Protein AF-A0A1G3L3V0-F1 (afdb_monomer)

Foldseek 3Di:
DDPPVVVVVVVVCVVCCPPAVCLALLNCLLVVQLVVQLVVQQVVVCVVVVHNDSVCSPPAEGAQGSLLLNLLLSLVLQQPDPVHHPPHVVNVVSVVVSCVSQCCLAVVVVVLVVVLVVVVVVCVVPVVCVVVDDRDPRRGYDPVNSVRSNVSNVVSSVVCCVPCVVVTD

Mean predicted aligned error: 6.86 Å

Radius of gyration: 21.36 Å; Cα contacts (8 Å, |Δi|>4): 175; chains: 1; bounding box: 63×32×61 Å

Structure (mmCIF, N/CA/C/O backbone):
data_AF-A0A1G3L3V0-F1
#
_entry.id   AF-A0A1G3L3V0-F1
#
loop_
_atom_site.group_PDB
_atom_site.id
_atom_site.type_symbol
_atom_site.label_atom_id
_atom_site.label_alt_id
_atom_site.label_comp_id
_atom_site.label_asym_id
_atom_site.label_entity_id
_atom_site.label_seq_id
_atom_site.pdbx_PDB_ins_code
_atom_site.Cartn_x
_atom_site.Cartn_y
_atom_site.Cartn_z
_atom_site.occupancy
_atom_site.B_iso_or_equiv
_atom_site.auth_seq_id
_atom_site.auth_comp_id
_atom_site.auth_asym_id
_atom_site.auth_atom_id
_atom_site.pdbx_PDB_model_num
ATOM 1 N N . MET A 1 1 ? 42.070 -6.943 -7.659 1.00 65.62 1 MET A N 1
ATOM 2 C CA . MET A 1 1 ? 40.822 -6.349 -7.139 1.00 65.62 1 MET A CA 1
ATOM 3 C C . MET A 1 1 ? 40.948 -4.847 -7.329 1.00 65.62 1 MET A C 1
ATOM 5 O O . MET A 1 1 ? 41.818 -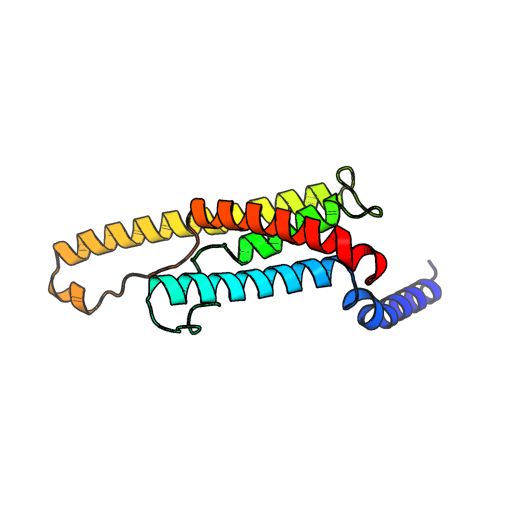4.258 -6.704 1.00 65.62 1 MET A O 1
ATOM 9 N N . ASP A 1 2 ? 40.214 -4.261 -8.275 1.00 87.31 2 ASP A N 1
ATOM 10 C CA . ASP A 1 2 ? 40.427 -2.867 -8.684 1.00 87.31 2 ASP A CA 1
ATOM 11 C C . ASP A 1 2 ? 39.585 -1.910 -7.825 1.00 87.31 2 ASP A C 1
ATOM 13 O O . ASP A 1 2 ? 38.417 -1.630 -8.100 1.00 87.31 2 ASP A O 1
ATOM 17 N N . ILE A 1 3 ? 40.187 -1.458 -6.723 1.00 93.62 3 ILE A N 1
ATOM 18 C CA . ILE A 1 3 ? 39.580 -0.536 -5.750 1.00 93.62 3 ILE A CA 1
ATOM 19 C C . ILE A 1 3 ? 39.142 0.765 -6.437 1.00 93.62 3 ILE A C 1
ATOM 21 O O . ILE A 1 3 ? 38.101 1.316 -6.082 1.00 93.62 3 ILE A O 1
ATOM 25 N N . SER A 1 4 ? 39.893 1.221 -7.443 1.00 92.56 4 SER A N 1
ATOM 26 C CA . SER A 1 4 ? 39.585 2.434 -8.202 1.00 92.56 4 SER A CA 1
ATOM 27 C C . SER A 1 4 ? 38.279 2.270 -8.983 1.00 92.56 4 SER A C 1
ATOM 29 O O . SER A 1 4 ? 37.351 3.064 -8.820 1.00 92.56 4 SER A O 1
ATOM 31 N N . SER A 1 5 ? 38.149 1.174 -9.738 1.00 91.25 5 SER A N 1
ATOM 32 C CA . SER A 1 5 ? 36.916 0.843 -10.466 1.00 91.25 5 SER A CA 1
ATOM 33 C C . SER A 1 5 ? 35.704 0.734 -9.532 1.00 91.25 5 SER A C 1
ATOM 35 O O . SER A 1 5 ? 34.639 1.283 -9.821 1.00 91.25 5 SER A O 1
ATOM 37 N N . ASN A 1 6 ? 35.860 0.072 -8.382 1.00 93.81 6 ASN A N 1
ATOM 38 C CA . ASN A 1 6 ? 34.780 -0.070 -7.401 1.00 93.81 6 ASN A CA 1
ATOM 39 C C . ASN A 1 6 ? 34.368 1.278 -6.785 1.00 93.81 6 ASN A C 1
ATOM 41 O O . ASN A 1 6 ? 33.180 1.517 -6.570 1.00 93.81 6 ASN A O 1
ATOM 45 N N . PHE A 1 7 ? 35.327 2.171 -6.519 1.00 95.06 7 PHE A N 1
ATOM 46 C CA . PHE A 1 7 ? 35.053 3.508 -5.995 1.00 95.06 7 PHE A CA 1
ATOM 47 C C . PHE A 1 7 ? 34.252 4.352 -6.993 1.00 95.06 7 PHE A C 1
ATOM 49 O O . PHE A 1 7 ? 33.234 4.935 -6.621 1.00 95.06 7 PHE A O 1
ATOM 56 N N . PHE A 1 8 ? 34.650 4.368 -8.269 1.00 94.06 8 PHE A N 1
ATOM 57 C CA . PHE A 1 8 ? 33.915 5.104 -9.300 1.00 94.06 8 PHE A CA 1
ATOM 58 C C . PHE A 1 8 ? 32.516 4.535 -9.545 1.00 94.06 8 PHE A C 1
ATOM 60 O O . PHE A 1 8 ? 31.569 5.311 -9.666 1.00 94.06 8 PHE A O 1
ATOM 67 N N . MET A 1 9 ? 32.362 3.207 -9.526 1.00 92.19 9 MET A N 1
ATOM 68 C CA . MET A 1 9 ? 31.051 2.555 -9.575 1.00 92.19 9 MET A CA 1
ATOM 69 C C . MET A 1 9 ? 30.144 3.027 -8.426 1.00 92.19 9 MET A C 1
ATOM 71 O O . MET A 1 9 ? 28.995 3.392 -8.663 1.00 92.19 9 MET A O 1
ATOM 75 N N . LEU A 1 10 ? 30.643 3.056 -7.184 1.00 91.88 10 LEU A N 1
ATOM 76 C CA . LEU A 1 10 ? 29.860 3.518 -6.032 1.00 91.88 10 LEU A CA 1
ATOM 77 C C . LEU A 1 10 ? 29.479 4.997 -6.153 1.00 91.88 10 LEU A C 1
ATOM 79 O O . LEU A 1 10 ? 28.327 5.355 -5.914 1.00 91.88 10 LEU A O 1
ATOM 83 N N . VAL A 1 11 ? 30.418 5.858 -6.555 1.00 91.56 11 VAL A N 1
ATOM 84 C CA . VAL A 1 11 ? 30.146 7.287 -6.777 1.00 91.56 11 VAL A CA 1
ATOM 85 C C . VAL A 1 11 ? 29.057 7.483 -7.838 1.00 91.56 11 VAL A C 1
ATOM 87 O O . VAL A 1 11 ? 28.192 8.341 -7.664 1.00 91.56 11 VAL A O 1
ATOM 90 N N . ASP A 1 12 ? 29.058 6.686 -8.907 1.00 86.94 12 ASP A N 1
ATOM 91 C CA . ASP A 1 12 ? 28.027 6.742 -9.948 1.00 86.94 12 ASP A CA 1
ATOM 92 C C . ASP A 1 12 ? 26.646 6.289 -9.437 1.00 86.94 12 ASP A C 1
ATOM 94 O O . ASP A 1 12 ? 25.638 6.963 -9.672 1.00 86.94 12 ASP A O 1
ATOM 98 N N . GLN A 1 13 ? 26.594 5.225 -8.627 1.00 85.81 13 GLN A N 1
ATOM 99 C CA . GLN A 1 13 ? 25.365 4.796 -7.944 1.00 85.81 13 GLN A CA 1
ATOM 100 C C . GLN A 1 13 ? 24.799 5.908 -7.045 1.00 85.81 13 GLN A C 1
ATOM 102 O O . GLN A 1 13 ? 23.609 6.208 -7.105 1.00 85.81 13 GLN A O 1
ATOM 107 N N . PHE A 1 14 ? 25.640 6.594 -6.262 1.00 86.25 14 PHE A N 1
ATOM 108 C CA . PHE A 1 14 ? 25.188 7.709 -5.420 1.00 86.25 14 PHE A CA 1
ATOM 109 C C . PHE A 1 14 ? 24.698 8.915 -6.230 1.00 86.25 14 PHE A C 1
ATOM 111 O O . PHE A 1 14 ? 23.700 9.537 -5.860 1.00 86.25 14 PHE A O 1
ATOM 118 N N . LYS A 1 15 ? 25.362 9.244 -7.345 1.00 81.69 15 LYS A N 1
ATOM 119 C CA . LYS A 1 15 ? 24.938 10.341 -8.232 1.00 81.69 15 LYS A CA 1
ATOM 120 C C . LYS A 1 15 ? 23.598 10.051 -8.899 1.00 81.69 15 LYS A C 1
ATOM 122 O O . LYS A 1 15 ? 22.764 10.947 -9.014 1.00 81.69 15 LYS A O 1
ATOM 127 N N . THR A 1 16 ? 23.378 8.810 -9.322 1.00 77.94 16 THR A N 1
ATOM 128 C CA . THR A 1 16 ? 22.135 8.389 -9.980 1.00 77.94 16 THR A CA 1
ATOM 129 C C . THR A 1 16 ? 20.998 8.096 -8.998 1.00 77.94 16 THR A C 1
ATOM 131 O O . THR A 1 16 ? 19.834 8.127 -9.401 1.00 77.94 16 THR A O 1
ATOM 134 N N . MET A 1 17 ? 21.304 7.910 -7.707 1.00 74.75 17 MET A N 1
ATOM 135 C CA . MET A 1 17 ? 20.331 7.624 -6.650 1.00 74.75 17 MET A CA 1
ATOM 136 C C . MET A 1 17 ? 19.184 8.642 -6.621 1.00 74.75 17 MET A C 1
ATOM 138 O O . MET A 1 17 ? 18.025 8.249 -6.688 1.00 74.75 17 MET A O 1
ATOM 142 N N . PHE A 1 18 ? 19.470 9.943 -6.564 1.00 69.50 18 PHE A N 1
ATOM 143 C CA . PHE A 1 18 ? 18.426 10.968 -6.451 1.00 69.50 18 PHE A CA 1
ATOM 144 C C . PHE A 1 18 ? 17.568 11.137 -7.723 1.00 69.50 18 PHE A C 1
ATOM 146 O O . PHE A 1 18 ? 16.346 11.019 -7.621 1.00 69.50 18 PHE A O 1
ATOM 153 N N . PRO A 1 19 ? 18.129 11.374 -8.923 1.00 67.69 19 PRO A N 1
ATOM 154 C CA . PRO A 1 19 ? 17.309 11.610 -10.112 1.00 67.69 19 PRO A CA 1
ATOM 155 C C . PRO A 1 19 ? 16.535 10.365 -10.571 1.00 67.69 19 PRO A C 1
ATOM 157 O O . PRO A 1 19 ? 15.401 10.500 -11.027 1.00 67.69 19 PRO A O 1
ATOM 160 N N . ASN A 1 20 ? 17.096 9.159 -10.420 1.00 70.56 20 ASN A N 1
ATOM 161 C CA . ASN A 1 20 ? 16.464 7.941 -10.939 1.00 70.56 20 ASN A CA 1
ATOM 162 C C . ASN A 1 20 ? 15.582 7.216 -9.910 1.00 70.56 20 ASN A C 1
ATOM 164 O O . ASN A 1 20 ? 14.620 6.562 -10.310 1.00 70.56 20 ASN A O 1
ATOM 168 N N . SER A 1 21 ? 15.853 7.330 -8.602 1.00 72.75 21 SER A N 1
ATOM 169 C CA . SER A 1 21 ? 15.064 6.591 -7.596 1.00 72.75 21 SER A CA 1
ATOM 170 C C . SER A 1 21 ? 13.755 7.289 -7.242 1.00 72.75 21 SER A C 1
ATOM 172 O O . S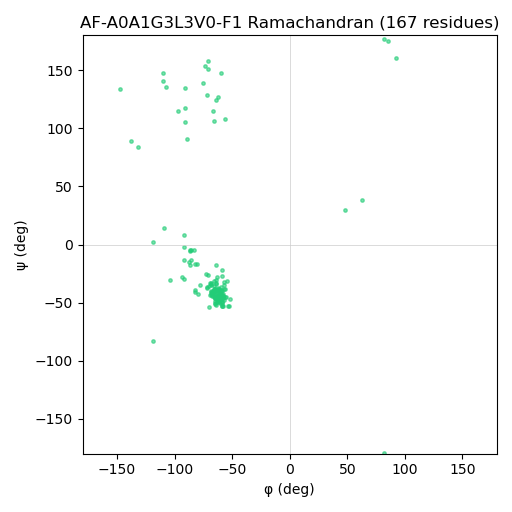ER A 1 21 ? 12.738 6.618 -7.104 1.00 72.75 21 SER A O 1
ATOM 174 N N . PHE A 1 22 ? 13.734 8.625 -7.134 1.00 74.56 22 PHE A N 1
ATOM 175 C CA . PHE A 1 22 ? 12.496 9.358 -6.819 1.00 74.56 22 PHE A CA 1
ATOM 176 C C . PHE A 1 22 ? 11.511 9.404 -7.993 1.00 74.56 22 PHE A C 1
ATOM 178 O O . PHE A 1 22 ? 10.305 9.498 -7.773 1.00 74.56 22 PHE A O 1
ATOM 185 N N . LEU A 1 23 ? 12.012 9.290 -9.228 1.00 80.06 23 LEU A N 1
ATOM 186 C CA . LEU A 1 23 ? 11.193 9.184 -10.439 1.00 80.06 23 LEU A CA 1
ATOM 187 C C . LEU A 1 23 ? 10.876 7.737 -10.842 1.00 80.06 23 LEU A C 1
ATOM 189 O O . LEU A 1 23 ? 10.307 7.510 -11.910 1.00 80.06 23 LEU A O 1
ATOM 193 N N . ASN A 1 24 ? 11.224 6.768 -9.993 1.00 88.75 24 ASN A N 1
ATOM 194 C CA . ASN A 1 24 ? 10.945 5.364 -10.243 1.00 88.75 24 ASN A CA 1
ATOM 195 C C . ASN A 1 24 ? 9.432 5.125 -10.324 1.00 88.75 24 ASN A C 1
ATOM 197 O O . ASN A 1 24 ? 8.688 5.454 -9.394 1.00 88.75 24 ASN A O 1
ATOM 201 N N . ARG A 1 25 ? 8.982 4.502 -11.419 1.00 92.88 25 ARG A N 1
ATOM 202 C CA . ARG A 1 25 ? 7.561 4.227 -11.677 1.00 92.88 25 ARG A CA 1
ATOM 203 C C . ARG A 1 25 ? 6.861 3.525 -10.515 1.00 92.88 25 ARG A C 1
ATOM 205 O O . ARG A 1 25 ? 5.765 3.930 -10.134 1.00 92.88 25 ARG A O 1
ATOM 212 N N . ILE A 1 26 ? 7.479 2.483 -9.957 1.00 94.38 26 ILE A N 1
ATOM 213 C CA . ILE A 1 26 ? 6.880 1.690 -8.878 1.00 94.38 26 ILE A CA 1
ATOM 214 C C . ILE A 1 26 ? 6.794 2.530 -7.602 1.00 94.38 26 ILE A C 1
ATOM 216 O O . ILE A 1 26 ? 5.766 2.505 -6.931 1.00 94.38 26 ILE A O 1
ATOM 220 N N . LEU A 1 27 ? 7.818 3.326 -7.287 1.00 93.31 27 LEU A N 1
ATOM 221 C CA . LEU A 1 27 ? 7.770 4.216 -6.126 1.00 93.31 27 LEU A CA 1
ATOM 222 C C . LEU A 1 27 ? 6.637 5.245 -6.255 1.00 93.31 27 LEU A C 1
ATOM 224 O O . LEU A 1 27 ? 5.862 5.433 -5.315 1.00 93.31 27 LEU A O 1
ATOM 228 N N . ILE A 1 28 ? 6.501 5.871 -7.427 1.00 94.69 28 ILE A N 1
ATOM 229 C CA . ILE A 1 28 ? 5.427 6.833 -7.705 1.00 94.69 28 ILE A CA 1
ATOM 230 C C . ILE A 1 28 ? 4.060 6.161 -7.599 1.00 94.69 28 ILE A C 1
ATOM 232 O O . ILE A 1 28 ? 3.171 6.704 -6.938 1.00 94.69 28 ILE A O 1
ATOM 236 N N . LEU A 1 29 ? 3.887 4.978 -8.194 1.00 96.50 29 LEU A N 1
ATOM 237 C CA . LEU A 1 29 ? 2.665 4.185 -8.074 1.00 96.50 29 LEU A CA 1
ATOM 238 C C . LEU A 1 29 ? 2.300 3.965 -6.603 1.00 96.50 29 LEU A C 1
ATOM 240 O O . LEU A 1 29 ? 1.180 4.252 -6.193 1.00 96.50 29 LEU A O 1
ATOM 244 N N . VAL A 1 30 ? 3.236 3.455 -5.807 1.00 96.62 30 VAL A N 1
ATOM 245 C CA . VAL A 1 30 ? 2.962 3.035 -4.430 1.00 96.62 30 VAL A CA 1
ATOM 246 C C . VAL A 1 30 ? 2.633 4.239 -3.545 1.00 96.62 30 VAL A C 1
ATOM 248 O O . VAL A 1 30 ? 1.651 4.218 -2.798 1.00 96.62 30 VAL A O 1
ATOM 251 N N . CYS A 1 31 ? 3.398 5.326 -3.664 1.00 95.62 31 CYS A N 1
ATOM 252 C CA . CYS A 1 31 ? 3.149 6.559 -2.920 1.00 95.62 31 CYS A CA 1
ATOM 253 C C . CYS A 1 31 ? 1.812 7.206 -3.317 1.00 95.62 31 CYS A C 1
ATOM 255 O O . CYS A 1 31 ? 1.028 7.590 -2.446 1.00 95.62 31 CYS A O 1
ATOM 257 N N . SER A 1 32 ? 1.519 7.293 -4.617 1.00 96.38 32 SER A N 1
ATOM 258 C CA . SER A 1 32 ? 0.265 7.872 -5.116 1.00 96.38 32 SER A CA 1
ATOM 259 C C . SER A 1 32 ? -0.958 7.019 -4.760 1.00 96.38 32 SER A C 1
ATOM 261 O O . SER A 1 32 ? -1.967 7.570 -4.308 1.00 96.38 32 SER A O 1
ATOM 263 N N . ALA A 1 33 ? -0.866 5.688 -4.846 1.00 97.25 33 ALA A N 1
ATOM 264 C CA . ALA A 1 33 ? -1.905 4.762 -4.396 1.00 97.25 33 ALA A CA 1
ATOM 265 C C . ALA A 1 33 ? -2.182 4.918 -2.896 1.00 97.25 33 ALA A C 1
ATOM 267 O O . ALA A 1 33 ? -3.337 4.976 -2.465 1.00 97.25 33 ALA A O 1
ATOM 268 N N . HIS A 1 34 ? -1.125 5.042 -2.090 1.00 95.44 34 HIS A N 1
ATOM 269 C CA . HIS A 1 34 ? -1.245 5.207 -0.649 1.00 95.44 34 HIS A CA 1
ATOM 270 C C . HIS A 1 34 ? -1.931 6.522 -0.276 1.00 95.44 34 HIS A C 1
ATOM 272 O O . HIS A 1 34 ? -2.923 6.499 0.457 1.00 95.44 34 HIS A O 1
ATOM 278 N N . ILE A 1 35 ? -1.497 7.645 -0.853 1.00 94.88 35 ILE A N 1
ATOM 279 C CA . ILE A 1 35 ? -2.141 8.951 -0.657 1.00 94.88 35 ILE A CA 1
ATOM 280 C C . ILE A 1 35 ? -3.609 8.899 -1.107 1.00 94.88 35 ILE A C 1
ATOM 282 O O . ILE A 1 35 ? -4.499 9.323 -0.367 1.00 94.88 35 ILE A O 1
ATOM 286 N N . SER A 1 36 ? -3.889 8.298 -2.267 1.00 95.00 36 SER A N 1
ATOM 287 C CA . SER A 1 36 ? -5.254 8.137 -2.787 1.00 95.00 36 SER A CA 1
ATOM 288 C C . SER A 1 36 ? -6.141 7.331 -1.834 1.00 95.00 36 SER A C 1
ATOM 290 O O . SER A 1 36 ? -7.296 7.690 -1.604 1.00 95.00 36 SER A O 1
ATOM 292 N N . SER A 1 37 ? -5.599 6.279 -1.212 1.00 94.62 37 SER A N 1
ATOM 293 C CA . SER A 1 37 ? -6.323 5.478 -0.219 1.00 94.62 37 SER A CA 1
ATOM 294 C C . SER A 1 37 ? -6.667 6.277 1.042 1.00 94.62 37 SER A C 1
ATOM 296 O O . SER A 1 37 ? -7.770 6.141 1.575 1.00 94.62 37 SER A O 1
ATOM 298 N N . MET A 1 38 ? -5.767 7.156 1.500 1.00 92.62 38 MET A N 1
ATOM 299 C CA . MET A 1 38 ? -6.008 8.030 2.652 1.00 92.62 38 MET A CA 1
ATOM 300 C C . MET A 1 38 ? -7.088 9.067 2.337 1.00 92.62 38 MET A C 1
ATOM 302 O O . MET A 1 38 ? -7.973 9.297 3.166 1.00 92.62 38 MET A O 1
ATOM 306 N N . ILE A 1 39 ? -7.058 9.643 1.128 1.00 91.69 39 ILE A N 1
ATOM 307 C CA . ILE A 1 39 ? -8.094 10.555 0.621 1.00 91.69 39 ILE A CA 1
ATOM 308 C C . ILE A 1 39 ? -9.450 9.855 0.604 1.00 91.69 39 ILE A C 1
ATOM 310 O O . ILE A 1 39 ? -10.399 10.339 1.225 1.00 91.69 39 ILE A O 1
ATOM 314 N N . LEU A 1 40 ? -9.527 8.675 -0.016 1.00 91.19 40 LEU A N 1
ATOM 315 C CA . LEU A 1 40 ? -10.761 7.901 -0.088 1.00 91.19 40 LEU A CA 1
ATOM 316 C C . LEU A 1 40 ? -11.286 7.531 1.306 1.00 91.19 40 LEU A C 1
ATOM 318 O O . LEU A 1 40 ? -12.478 7.682 1.575 1.00 91.19 40 LEU A O 1
ATOM 322 N N . LYS A 1 41 ? -10.407 7.120 2.228 1.00 90.06 41 LYS A N 1
ATOM 323 C CA . LYS A 1 41 ? -10.774 6.847 3.626 1.00 90.06 41 LYS A CA 1
ATOM 324 C C . LYS A 1 41 ? -11.374 8.086 4.302 1.00 90.06 41 LYS A C 1
ATOM 326 O O . LYS A 1 41 ? -12.386 7.978 4.997 1.00 90.06 41 LYS A O 1
ATOM 331 N N . GLY A 1 42 ? -10.786 9.265 4.088 1.00 88.31 42 GLY A N 1
ATOM 332 C CA . GLY A 1 42 ? -11.309 10.540 4.589 1.00 88.31 42 GLY A CA 1
ATOM 333 C C . GLY A 1 42 ? -12.701 10.868 4.053 1.00 88.31 42 GLY A C 1
ATOM 334 O O . GLY A 1 42 ? -13.577 11.265 4.824 1.00 88.31 42 GLY A O 1
ATOM 335 N N . ILE A 1 43 ? -12.928 10.632 2.758 1.00 89.25 43 ILE A N 1
ATOM 336 C CA . ILE A 1 43 ? -14.233 10.814 2.109 1.00 89.25 43 ILE A CA 1
ATOM 337 C C . ILE A 1 43 ? -15.264 9.848 2.706 1.00 89.25 43 ILE A C 1
ATOM 339 O O . ILE A 1 43 ? -16.310 10.285 3.185 1.00 89.25 43 ILE A O 1
ATOM 343 N N . ILE A 1 44 ? -14.949 8.549 2.763 1.00 88.50 44 ILE A N 1
ATOM 344 C CA . ILE A 1 44 ? -15.832 7.512 3.320 1.00 88.50 44 ILE A CA 1
ATOM 345 C C . ILE A 1 44 ? -16.215 7.842 4.768 1.00 88.50 44 ILE A C 1
ATOM 347 O O . ILE A 1 44 ? -17.386 7.749 5.142 1.00 88.50 44 ILE A O 1
ATOM 351 N N . ASN A 1 45 ? -15.246 8.247 5.590 1.00 86.62 45 ASN A N 1
ATOM 352 C CA . ASN A 1 45 ? -15.499 8.612 6.982 1.00 86.62 45 ASN A CA 1
ATOM 353 C C . ASN A 1 45 ? -16.352 9.876 7.103 1.00 86.62 45 ASN A C 1
ATOM 355 O O . ASN A 1 45 ? -17.252 9.909 7.940 1.00 86.62 45 ASN A O 1
ATOM 359 N N . SER A 1 46 ? -16.117 10.879 6.256 1.00 86.69 46 SER A N 1
ATOM 360 C CA . SER A 1 46 ? -16.891 12.121 6.273 1.00 86.69 46 SER A CA 1
ATOM 361 C C . SER A 1 46 ? -18.355 11.889 5.896 1.00 86.69 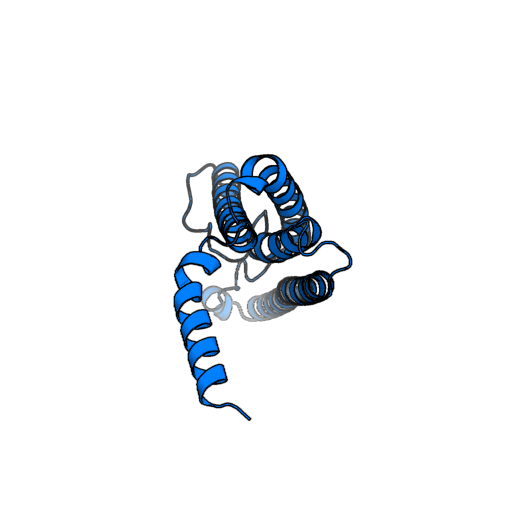46 SER A C 1
ATOM 363 O O . SER A 1 46 ? -19.252 12.422 6.550 1.00 86.69 46 SER A O 1
ATOM 365 N N . ILE A 1 47 ? -18.607 11.022 4.908 1.00 87.56 47 ILE A N 1
ATOM 366 C CA . ILE A 1 47 ? -19.961 10.602 4.521 1.00 87.56 47 ILE A CA 1
ATOM 367 C C . ILE A 1 47 ? -20.636 9.856 5.678 1.00 87.56 47 ILE A C 1
ATOM 369 O O . ILE A 1 47 ? -21.748 10.202 6.073 1.00 87.56 47 ILE A O 1
ATOM 373 N N . LYS A 1 48 ? -19.951 8.873 6.280 1.00 85.50 48 LYS A N 1
ATOM 374 C CA . LYS A 1 48 ? -20.493 8.088 7.404 1.00 85.50 48 LYS A CA 1
ATOM 375 C C . LYS A 1 48 ? -20.806 8.943 8.632 1.00 85.50 48 LYS A C 1
ATOM 377 O O . LYS A 1 48 ? -21.798 8.696 9.307 1.00 85.50 48 LYS A O 1
ATOM 382 N N . GLN A 1 49 ? -19.971 9.938 8.923 1.00 85.44 49 GLN A N 1
ATOM 383 C CA . GLN A 1 49 ? -20.139 10.831 10.074 1.00 85.44 49 GLN A CA 1
ATOM 384 C C . GLN A 1 49 ? -21.043 12.035 9.774 1.00 85.44 49 GLN A C 1
ATOM 386 O O . GLN A 1 49 ? -21.322 12.810 10.689 1.00 85.44 49 GLN A O 1
ATOM 391 N N . ARG A 1 50 ? -21.483 12.209 8.515 1.00 83.88 50 ARG A N 1
ATOM 392 C CA . ARG A 1 50 ? -22.204 13.396 8.011 1.00 83.88 50 ARG A CA 1
ATOM 393 C C . ARG A 1 50 ? -21.527 14.720 8.399 1.00 83.88 50 ARG A C 1
ATOM 395 O O . ARG A 1 50 ? -22.188 15.732 8.614 1.00 83.88 50 ARG A O 1
ATOM 402 N N . LYS A 1 51 ? -20.202 14.696 8.540 1.00 84.69 51 LYS A N 1
ATOM 403 C CA . LYS A 1 51 ? -19.360 15.819 8.960 1.00 84.69 51 LYS A CA 1
ATOM 404 C C . LYS A 1 51 ? -18.023 15.689 8.257 1.00 84.69 51 LYS A C 1
ATOM 406 O O . LYS A 1 51 ? -17.444 14.606 8.256 1.00 84.69 51 LYS A O 1
ATOM 411 N N . LEU A 1 52 ? -17.521 16.786 7.697 1.00 76.88 52 LEU A N 1
ATOM 412 C CA . LEU A 1 52 ? -16.173 16.819 7.135 1.00 76.88 52 LEU A CA 1
ATOM 413 C C . LEU A 1 52 ? -15.169 16.638 8.273 1.00 76.88 52 LEU A C 1
ATOM 415 O O . LEU A 1 52 ? -14.987 17.527 9.103 1.00 76.88 52 LEU A O 1
ATOM 419 N N . ASN A 1 53 ? -14.560 15.457 8.343 1.00 70.94 53 ASN A N 1
ATOM 420 C CA . ASN A 1 53 ? -13.605 15.126 9.387 1.00 70.94 53 ASN A CA 1
ATOM 421 C C . ASN A 1 53 ? -12.409 14.375 8.806 1.00 70.94 53 ASN A C 1
ATOM 423 O O . ASN A 1 53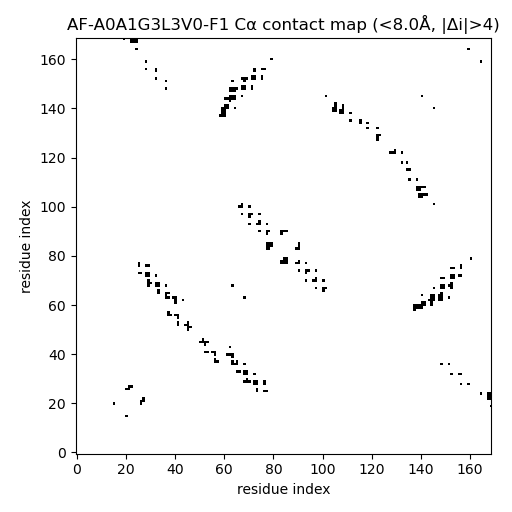 ? -12.354 13.144 8.772 1.00 70.94 53 ASN A O 1
ATOM 427 N N . PHE A 1 54 ? -11.419 15.154 8.384 1.00 72.62 54 PHE A N 1
ATOM 428 C CA . PHE A 1 54 ? -10.162 14.656 7.836 1.00 72.62 54 PHE A CA 1
ATOM 429 C C . PHE A 1 54 ? -9.108 14.338 8.910 1.00 72.62 54 PHE A C 1
ATOM 431 O O . PHE A 1 54 ? -8.071 13.761 8.591 1.00 72.62 54 PHE A O 1
ATOM 438 N N . LYS A 1 55 ? -9.371 14.623 10.198 1.00 70.19 55 LYS A N 1
ATOM 439 C CA . LYS A 1 55 ? -8.396 14.389 11.286 1.00 70.19 55 LYS A CA 1
ATOM 440 C C . LYS A 1 55 ? -7.955 12.928 11.416 1.00 70.19 55 LYS A C 1
ATOM 442 O O . LYS A 1 55 ? -6.890 12.668 11.957 1.00 70.19 55 LYS A O 1
ATOM 447 N N . ASN A 1 56 ? -8.749 11.984 10.908 1.00 65.94 56 ASN A N 1
ATOM 448 C CA . ASN A 1 56 ? -8.514 10.552 11.090 1.00 65.94 56 ASN A CA 1
ATOM 449 C C . ASN A 1 56 ? -8.055 9.824 9.813 1.00 65.94 56 ASN A C 1
ATOM 451 O O . ASN A 1 56 ? -8.095 8.597 9.775 1.00 65.94 56 ASN A O 1
ATOM 455 N N . MET A 1 57 ? -7.639 10.537 8.759 1.00 73.00 57 MET A N 1
ATOM 456 C CA . MET A 1 57 ? -7.202 9.905 7.498 1.00 73.00 57 MET A CA 1
ATOM 457 C C . MET A 1 57 ? -5.919 9.081 7.659 1.00 73.00 57 MET A C 1
ATOM 459 O O . MET A 1 57 ? -5.790 8.022 7.044 1.00 73.00 57 MET A O 1
ATOM 463 N N . ALA A 1 58 ? -5.005 9.556 8.512 1.00 70.81 58 ALA A N 1
ATOM 464 C CA . ALA A 1 58 ? -3.729 8.911 8.820 1.00 70.81 58 ALA A CA 1
ATOM 465 C C . ALA A 1 58 ? -3.783 7.965 10.029 1.00 70.81 58 ALA A C 1
ATOM 467 O O . ALA A 1 58 ? -2.787 7.321 10.346 1.00 70.81 58 ALA A O 1
ATOM 468 N N . ASN A 1 59 ? -4.934 7.855 10.695 1.00 72.25 59 ASN A N 1
AT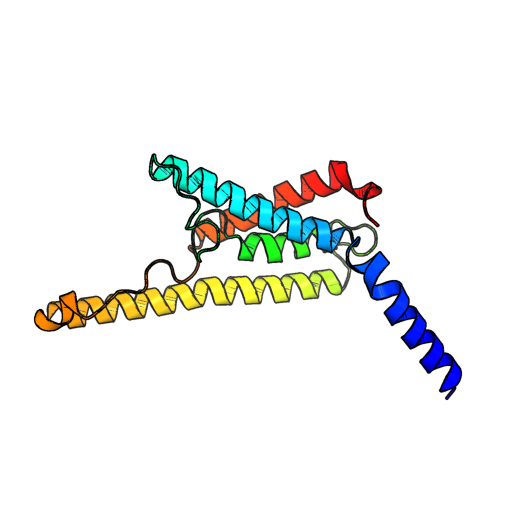OM 469 C CA . ASN A 1 59 ? -5.072 6.943 11.822 1.00 72.25 59 ASN A CA 1
ATOM 470 C C . ASN A 1 59 ? -5.143 5.486 11.345 1.00 72.25 59 ASN A C 1
ATOM 472 O O . ASN A 1 59 ? -5.604 5.182 10.236 1.00 72.25 59 ASN A O 1
ATOM 476 N N . TYR A 1 60 ? -4.720 4.585 12.231 1.00 67.00 60 TYR A N 1
ATOM 477 C CA . TYR A 1 60 ? -4.888 3.146 12.067 1.00 67.00 60 TYR A CA 1
ATOM 478 C C . TYR A 1 60 ? -6.379 2.771 11.951 1.00 67.00 60 TYR A C 1
ATOM 480 O O . TYR A 1 60 ? -7.255 3.425 12.524 1.00 67.00 60 TYR A O 1
ATOM 488 N N . GLY A 1 61 ? -6.672 1.721 11.175 1.00 70.62 61 GLY A N 1
ATOM 489 C CA . GLY A 1 61 ? -8.043 1.291 10.873 1.00 70.62 61 GLY A CA 1
ATOM 490 C C . GLY A 1 61 ? -8.727 2.076 9.740 1.00 70.62 61 GLY A C 1
ATOM 491 O O . GLY A 1 61 ? -8.171 3.018 9.164 1.00 70.62 61 GLY A O 1
ATOM 492 N N . GLY A 1 62 ? -9.949 1.667 9.392 1.00 79.50 62 GLY A N 1
ATOM 493 C CA . GLY A 1 62 ? -10.766 2.272 8.338 1.00 79.50 62 GLY A CA 1
ATOM 494 C C . GLY A 1 62 ? -10.593 1.621 6.962 1.00 79.50 62 GLY A C 1
ATOM 495 O O . GLY A 1 62 ? -9.607 0.938 6.692 1.00 79.50 62 GLY A O 1
ATOM 496 N N . MET A 1 63 ? -11.576 1.846 6.085 1.00 84.12 63 MET A N 1
ATOM 497 C CA . MET A 1 63 ? -11.635 1.273 4.737 1.00 84.12 63 MET A CA 1
ATOM 498 C C . MET A 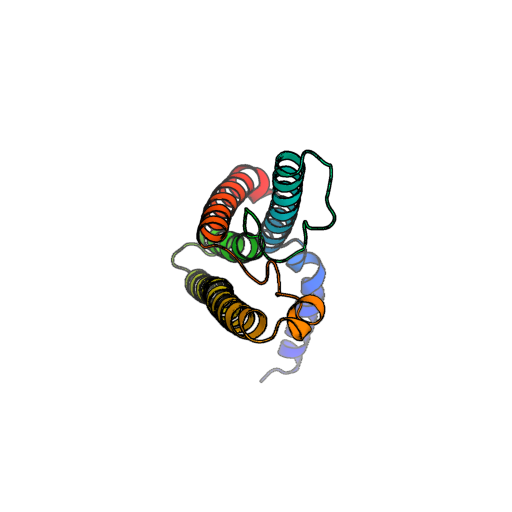1 63 ? -11.352 2.352 3.676 1.00 84.12 63 MET A C 1
ATOM 500 O O . MET A 1 63 ? -11.956 3.423 3.770 1.00 84.12 63 MET A O 1
ATOM 504 N N . PRO A 1 64 ? -10.517 2.075 2.656 1.00 88.38 64 PRO A N 1
ATOM 505 C CA . PRO A 1 64 ? -9.616 0.919 2.546 1.00 88.38 64 PRO A CA 1
ATOM 506 C C . PRO A 1 64 ? -8.427 1.007 3.526 1.00 88.38 64 PRO A C 1
ATOM 508 O O . PRO A 1 64 ? -8.051 2.094 3.976 1.00 88.38 64 PRO A O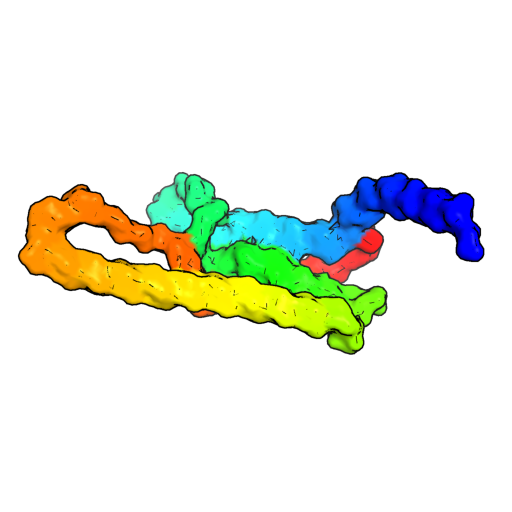 1
ATOM 511 N N . SER A 1 65 ? -7.818 -0.138 3.853 1.00 91.00 65 SER A N 1
ATOM 512 C CA . SER A 1 65 ? -6.577 -0.177 4.639 1.00 91.00 65 SER A CA 1
ATOM 513 C C . SER A 1 65 ? -5.417 0.426 3.840 1.00 91.00 65 SER A C 1
ATOM 515 O O . SER A 1 65 ? -5.005 -0.128 2.824 1.00 91.00 65 SER A O 1
ATOM 517 N N . SER A 1 66 ? -4.864 1.546 4.308 1.00 90.94 66 SER A N 1
ATOM 518 C CA . SER A 1 66 ? -3.801 2.280 3.609 1.00 90.94 66 SER A CA 1
ATOM 519 C C . SER A 1 66 ? -2.459 1.531 3.608 1.00 90.94 66 SER A C 1
ATOM 521 O O . SER A 1 66 ? -1.779 1.514 2.587 1.00 90.94 66 SER A O 1
ATOM 523 N N . HIS A 1 67 ? -2.128 0.813 4.690 1.00 89.81 67 HIS A N 1
ATOM 524 C CA . HIS A 1 67 ? -0.944 -0.060 4.756 1.00 89.81 67 HIS A CA 1
ATOM 525 C C . HIS A 1 67 ? -1.060 -1.240 3.789 1.00 89.81 67 HIS A C 1
ATOM 527 O O . HIS A 1 67 ? -0.103 -1.584 3.097 1.00 89.81 67 HIS A O 1
ATOM 533 N N . THR A 1 68 ? -2.256 -1.833 3.702 1.00 93.94 68 THR A N 1
ATOM 534 C CA . THR A 1 68 ? -2.527 -2.892 2.728 1.00 93.94 68 THR A CA 1
ATOM 535 C C . THR A 1 68 ? -2.410 -2.354 1.308 1.00 93.94 68 THR A C 1
ATOM 537 O O . THR A 1 68 ? -1.769 -2.995 0.483 1.00 93.94 68 THR A O 1
ATOM 540 N N . VAL A 1 69 ? -2.957 -1.166 1.022 1.00 96.44 69 VAL A N 1
ATOM 541 C CA . VAL A 1 69 ? -2.816 -0.542 -0.302 1.00 96.44 69 VAL A CA 1
ATOM 542 C C . VAL A 1 69 ? -1.349 -0.303 -0.648 1.00 96.44 69 VAL A C 1
ATOM 544 O O . VAL A 1 69 ? -0.936 -0.627 -1.757 1.00 96.44 69 VAL A O 1
ATOM 547 N N . PHE A 1 70 ? -0.549 0.198 0.292 1.00 95.69 70 PHE A N 1
ATOM 548 C CA . PHE A 1 70 ? 0.881 0.433 0.091 1.00 95.69 70 PHE A CA 1
ATOM 549 C C . PHE A 1 70 ? 1.629 -0.863 -0.275 1.00 95.69 70 PHE A C 1
ATOM 551 O O . PHE A 1 70 ? 2.259 -0.939 -1.325 1.00 95.69 70 PHE A O 1
ATOM 558 N N . ALA A 1 71 ? 1.489 -1.925 0.525 1.00 96.75 71 ALA A N 1
ATOM 559 C CA . ALA A 1 71 ? 2.191 -3.189 0.283 1.00 96.75 71 ALA A CA 1
ATOM 560 C C . ALA A 1 71 ? 1.701 -3.934 -0.977 1.00 96.75 71 ALA A C 1
ATOM 562 O O . ALA A 1 71 ? 2.492 -4.498 -1.738 1.00 96.75 71 ALA A O 1
ATOM 563 N N . ILE A 1 72 ? 0.389 -3.932 -1.226 1.00 98.00 72 ILE A N 1
ATOM 564 C CA . ILE A 1 72 ? -0.206 -4.666 -2.350 1.00 98.00 72 ILE A CA 1
ATOM 565 C C . ILE A 1 72 ? -0.010 -3.926 -3.675 1.00 98.00 72 ILE A C 1
ATOM 567 O O . ILE A 1 72 ? 0.239 -4.572 -4.690 1.00 98.00 72 ILE A O 1
ATOM 571 N N . SER A 1 73 ? -0.039 -2.588 -3.685 1.00 97.94 73 SER A N 1
ATOM 572 C CA . SER A 1 73 ? 0.301 -1.818 -4.893 1.00 97.94 73 SER A CA 1
ATOM 573 C C . SER A 1 73 ? 1.758 -2.024 -5.305 1.00 97.94 73 SER A C 1
ATOM 575 O O . SER A 1 73 ? 2.024 -2.109 -6.499 1.00 97.94 73 SER A O 1
ATOM 577 N N . PHE A 1 74 ? 2.679 -2.204 -4.349 1.00 98.00 74 PHE A N 1
ATOM 578 C CA . PHE A 1 74 ? 4.069 -2.573 -4.638 1.00 98.00 74 PHE A CA 1
ATOM 579 C C . PHE A 1 74 ? 4.160 -3.961 -5.275 1.00 98.00 74 PHE A C 1
ATOM 581 O O . PHE A 1 74 ? 4.803 -4.131 -6.309 1.00 98.00 74 PHE A O 1
ATOM 588 N N . THR A 1 75 ? 3.445 -4.931 -4.700 1.00 98.12 75 THR A N 1
ATOM 589 C CA . THR A 1 75 ? 3.385 -6.308 -5.211 1.00 98.12 75 THR A CA 1
ATOM 590 C C . THR A 1 75 ? 2.852 -6.349 -6.645 1.00 98.12 75 THR A C 1
ATOM 592 O O . THR A 1 75 ? 3.487 -6.927 -7.525 1.00 98.12 75 THR A O 1
ATOM 595 N N . PHE A 1 76 ? 1.722 -5.684 -6.918 1.00 98.19 76 PHE A N 1
ATOM 596 C CA . PHE A 1 76 ? 1.181 -5.590 -8.277 1.00 98.19 76 PHE A CA 1
ATOM 597 C C . PHE A 1 76 ? 2.053 -4.746 -9.207 1.00 98.19 76 PHE A C 1
ATOM 599 O O . PHE A 1 76 ? 2.151 -5.070 -10.384 1.00 98.19 76 PHE A O 1
ATOM 606 N N . GLY A 1 77 ? 2.713 -3.704 -8.697 1.00 97.31 77 GLY A N 1
ATOM 607 C CA . GLY A 1 77 ? 3.663 -2.902 -9.465 1.00 97.31 77 GLY A CA 1
ATOM 608 C C . GLY A 1 77 ? 4.807 -3.758 -10.002 1.00 97.31 77 GLY A C 1
ATOM 609 O O . GLY A 1 77 ? 5.082 -3.725 -11.193 1.00 97.31 77 GLY A O 1
ATOM 610 N N . ILE A 1 78 ? 5.408 -4.606 -9.162 1.00 97.31 78 ILE A N 1
ATOM 611 C CA . ILE A 1 78 ? 6.422 -5.568 -9.619 1.00 97.31 78 ILE A CA 1
ATOM 612 C C . ILE A 1 78 ? 5.812 -6.575 -10.603 1.00 97.31 78 ILE A C 1
ATOM 614 O O . ILE A 1 78 ? 6.402 -6.844 -11.647 1.00 97.31 78 ILE A O 1
ATOM 618 N N . ALA A 1 79 ? 4.632 -7.114 -10.293 1.00 97.31 79 ALA A N 1
ATOM 619 C CA . ALA A 1 79 ? 3.982 -8.138 -11.107 1.00 97.31 79 ALA A CA 1
ATOM 620 C C . ALA A 1 79 ? 3.630 -7.668 -12.528 1.00 97.31 79 ALA A C 1
ATOM 622 O O . ALA A 1 79 ? 3.734 -8.443 -13.475 1.00 97.31 79 ALA A O 1
ATOM 623 N N . PHE A 1 80 ? 3.188 -6.417 -12.677 1.00 96.19 80 PHE A N 1
ATOM 624 C CA . PHE A 1 80 ? 2.741 -5.858 -13.955 1.00 96.19 80 PHE A CA 1
ATOM 625 C C . PHE A 1 80 ? 3.865 -5.167 -14.732 1.00 96.19 80 PHE A C 1
ATOM 627 O O . PHE A 1 80 ? 3.696 -4.874 -15.916 1.00 96.19 80 PHE A O 1
ATOM 634 N N . ASP A 1 81 ? 5.010 -4.888 -14.105 1.00 94.44 81 ASP A N 1
ATOM 635 C CA . ASP A 1 81 ? 6.127 -4.271 -14.808 1.00 94.44 81 ASP A CA 1
ATOM 636 C C . ASP A 1 81 ? 6.804 -5.234 -15.780 1.00 94.44 81 ASP A C 1
ATOM 638 O O . ASP A 1 81 ? 7.248 -6.313 -15.392 1.00 94.44 81 ASP A O 1
ATOM 642 N N . LYS A 1 82 ? 6.967 -4.804 -17.036 1.00 91.31 82 LYS A N 1
ATOM 643 C CA . LYS A 1 82 ? 7.648 -5.591 -18.074 1.00 91.31 82 LYS A CA 1
ATOM 644 C C . LYS A 1 82 ? 9.092 -5.953 -17.711 1.00 91.31 82 LYS A C 1
ATOM 646 O O . LYS A 1 82 ? 9.605 -6.938 -18.225 1.00 91.31 82 LYS A O 1
ATOM 651 N N . ASN A 1 83 ? 9.754 -5.140 -16.882 1.00 91.44 83 ASN A N 1
ATOM 652 C CA . ASN A 1 83 ? 11.149 -5.357 -16.499 1.00 91.44 83 ASN A CA 1
ATOM 653 C C . ASN A 1 83 ? 11.289 -6.373 -15.354 1.00 91.44 83 ASN A C 1
ATOM 655 O O . ASN A 1 83 ? 12.386 -6.872 -15.121 1.00 91.44 83 ASN A O 1
ATOM 659 N N . TYR A 1 84 ? 10.197 -6.661 -14.639 1.00 93.25 84 TYR A N 1
ATOM 660 C CA . TYR A 1 84 ? 10.167 -7.619 -13.539 1.00 93.25 84 TYR A CA 1
ATOM 661 C C . TYR A 1 84 ? 9.195 -8.756 -13.875 1.00 93.25 84 TYR A C 1
ATOM 663 O O . TYR A 1 84 ? 9.615 -9.798 -14.378 1.00 93.25 84 TYR A O 1
ATOM 671 N N . GLY A 1 85 ? 7.898 -8.560 -13.640 1.00 94.50 85 GLY A N 1
ATOM 672 C CA . GLY A 1 85 ? 6.864 -9.545 -13.929 1.00 94.50 85 GLY A CA 1
ATOM 673 C C . GLY A 1 85 ? 6.660 -10.572 -12.812 1.00 94.50 85 GLY A C 1
ATOM 674 O O . GLY A 1 85 ? 7.389 -10.625 -11.820 1.00 94.50 85 GLY A O 1
ATOM 675 N N . PHE A 1 86 ? 5.660 -11.436 -12.995 1.00 95.75 86 PHE A N 1
ATOM 676 C CA . PHE A 1 86 ? 5.255 -12.459 -12.020 1.00 95.75 86 PHE A CA 1
ATOM 677 C C . PHE A 1 86 ? 6.322 -13.524 -11.726 1.00 95.75 86 PHE A C 1
ATOM 679 O O . PHE A 1 86 ? 6.344 -14.085 -10.637 1.00 95.75 86 PHE A O 1
ATOM 686 N N . SER A 1 87 ? 7.208 -13.821 -12.676 1.00 95.56 87 SER A N 1
ATOM 687 C CA . SER A 1 87 ? 8.250 -14.842 -12.489 1.00 95.56 87 SER A CA 1
ATOM 688 C C . SER A 1 87 ? 9.522 -14.288 -11.840 1.00 95.56 87 SER A C 1
ATOM 690 O O . SER A 1 87 ? 10.454 -15.045 -11.572 1.00 95.56 87 SER A O 1
ATOM 692 N N . HIS A 1 88 ? 9.598 -12.975 -11.602 1.00 96.88 88 HIS A N 1
ATOM 693 C CA . HIS A 1 88 ? 10.798 -12.347 -11.065 1.00 96.88 88 HIS A CA 1
ATOM 694 C C . HIS A 1 88 ? 10.949 -12.638 -9.563 1.00 96.88 88 HIS A C 1
ATOM 696 O O . HIS A 1 88 ? 9.974 -12.510 -8.820 1.00 96.88 88 HIS A O 1
ATOM 702 N N . PRO A 1 89 ? 12.160 -12.925 -9.049 1.00 96.31 89 PRO A N 1
ATOM 703 C CA . PRO A 1 89 ? 12.371 -13.159 -7.616 1.00 96.31 89 PRO A CA 1
ATOM 704 C C . PRO A 1 89 ? 11.873 -12.017 -6.714 1.00 96.31 89 PRO A C 1
ATOM 706 O O . PRO A 1 89 ? 11.395 -12.255 -5.606 1.00 96.31 89 PRO A O 1
ATOM 709 N N . LEU A 1 90 ? 11.920 -10.771 -7.204 1.00 96.12 90 LEU A N 1
ATOM 710 C CA . LEU A 1 90 ? 11.373 -9.612 -6.482 1.00 96.12 90 LEU A CA 1
ATOM 711 C C . LEU A 1 90 ? 9.856 -9.688 -6.279 1.00 96.12 90 LEU A C 1
ATOM 713 O O . LEU A 1 90 ? 9.371 -9.191 -5.267 1.00 96.12 90 LEU A O 1
ATOM 717 N N . PHE A 1 91 ? 9.109 -10.322 -7.186 1.00 96.81 91 PHE A N 1
ATOM 718 C CA . PHE A 1 91 ? 7.676 -10.531 -6.995 1.00 96.81 91 PHE A CA 1
ATOM 719 C C . PHE A 1 91 ? 7.428 -11.458 -5.802 1.00 96.81 91 PHE A C 1
ATOM 721 O O . PHE A 1 91 ? 6.650 -11.119 -4.910 1.00 96.81 91 PHE A O 1
ATOM 728 N N . VAL A 1 92 ? 8.167 -12.568 -5.719 1.00 96.56 92 VAL A N 1
ATOM 729 C CA . VAL A 1 92 ? 8.096 -13.508 -4.588 1.00 96.56 92 VAL A CA 1
ATOM 730 C C . VAL A 1 92 ? 8.452 -12.813 -3.274 1.00 96.56 92 VAL A C 1
ATOM 732 O O . VAL A 1 92 ? 7.708 -12.919 -2.298 1.00 96.56 92 VAL A O 1
ATOM 735 N N . LEU A 1 93 ? 9.543 -12.038 -3.259 1.00 97.81 93 LEU A N 1
ATOM 736 C CA . LEU A 1 93 ? 9.926 -11.234 -2.098 1.00 97.81 93 LEU A CA 1
ATOM 737 C C . LEU A 1 93 ? 8.810 -10.256 -1.700 1.00 97.81 93 LEU A C 1
ATOM 739 O O . LEU A 1 93 ? 8.468 -10.164 -0.523 1.00 97.81 93 LEU A O 1
ATOM 743 N N . SER A 1 94 ? 8.214 -9.557 -2.669 1.00 97.19 94 SER A N 1
ATOM 744 C CA . SER A 1 94 ? 7.148 -8.587 -2.405 1.00 97.19 94 SER A CA 1
ATOM 745 C C . SER A 1 94 ? 5.897 -9.229 -1.804 1.00 97.19 94 SER A C 1
ATOM 747 O O . SER A 1 94 ? 5.344 -8.675 -0.857 1.00 97.19 94 SER A O 1
ATOM 749 N N . ILE A 1 95 ? 5.512 -10.431 -2.258 1.00 96.88 95 ILE A N 1
ATOM 750 C CA . ILE A 1 95 ? 4.406 -11.197 -1.667 1.00 96.88 95 ILE A CA 1
ATOM 751 C C . ILE A 1 95 ? 4.715 -11.558 -0.219 1.00 96.88 95 ILE A C 1
ATOM 753 O O . ILE A 1 95 ? 3.860 -11.363 0.642 1.00 96.88 95 ILE A O 1
ATOM 757 N N . ILE A 1 96 ? 5.914 -12.077 0.064 1.00 97.62 96 ILE A N 1
ATOM 758 C CA . ILE A 1 96 ? 6.305 -12.462 1.428 1.00 97.62 96 ILE A CA 1
ATOM 759 C C . ILE A 1 96 ? 6.244 -11.243 2.352 1.00 97.62 96 ILE A C 1
ATOM 761 O O . ILE A 1 96 ? 5.639 -11.306 3.421 1.00 97.62 96 ILE A O 1
ATOM 765 N N . VAL A 1 97 ? 6.804 -10.112 1.918 1.00 96.81 97 VAL A N 1
ATOM 766 C CA . VAL A 1 97 ? 6.774 -8.862 2.688 1.00 96.81 97 VAL A CA 1
ATOM 767 C C . VAL A 1 97 ? 5.336 -8.372 2.889 1.00 96.81 97 VAL A C 1
ATOM 769 O O . VAL A 1 97 ? 4.957 -8.035 4.011 1.00 96.81 97 VAL A O 1
ATOM 772 N N . ALA A 1 98 ? 4.501 -8.380 1.847 1.00 96.00 98 ALA A N 1
ATOM 773 C CA . ALA A 1 98 ? 3.098 -7.987 1.955 1.00 96.00 98 ALA A CA 1
ATOM 774 C C . ALA A 1 98 ? 2.308 -8.910 2.897 1.00 96.00 98 ALA A C 1
ATOM 776 O O . ALA A 1 98 ? 1.494 -8.429 3.687 1.00 96.00 98 ALA A O 1
ATOM 777 N N . ALA A 1 99 ? 2.573 -10.218 2.857 1.00 94.81 99 ALA A N 1
ATOM 778 C CA . ALA A 1 99 ? 1.959 -11.197 3.741 1.00 94.81 99 ALA A CA 1
ATOM 779 C C . ALA A 1 99 ? 2.328 -10.937 5.205 1.00 94.81 99 ALA A C 1
ATOM 781 O O . ALA A 1 99 ? 1.428 -10.897 6.039 1.00 94.81 99 ALA A O 1
ATOM 782 N N . ILE A 1 100 ? 3.605 -10.678 5.513 1.00 94.88 100 ILE A N 1
ATOM 783 C CA . ILE A 1 100 ? 4.057 -10.328 6.870 1.00 94.88 100 ILE A CA 1
ATOM 784 C C . ILE A 1 100 ? 3.340 -9.064 7.362 1.00 94.88 100 ILE A C 1
ATOM 786 O O . ILE A 1 100 ? 2.726 -9.085 8.426 1.00 94.88 100 ILE A O 1
ATOM 790 N N . ILE A 1 101 ? 3.320 -7.997 6.553 1.00 91.00 101 ILE A N 1
ATOM 791 C CA . ILE A 1 101 ? 2.656 -6.729 6.905 1.00 91.00 101 ILE A CA 1
ATOM 792 C C . ILE A 1 101 ? 1.165 -6.944 7.200 1.00 91.00 101 ILE A C 1
ATOM 794 O O . ILE A 1 101 ? 0.634 -6.418 8.181 1.00 91.00 101 ILE A O 1
ATOM 798 N N . ILE A 1 102 ? 0.467 -7.714 6.359 1.00 90.38 102 ILE A N 1
ATOM 799 C CA . ILE A 1 102 ? -0.960 -7.999 6.547 1.00 90.38 102 ILE A CA 1
ATOM 800 C C . ILE A 1 102 ? -1.180 -8.888 7.775 1.00 90.38 102 ILE A C 1
ATOM 802 O O . ILE A 1 102 ? -2.095 -8.623 8.556 1.00 90.38 102 ILE A O 1
ATOM 806 N N . MET A 1 103 ? -0.355 -9.919 7.968 1.00 88.69 103 MET A N 1
ATOM 807 C CA . MET A 1 103 ? -0.441 -10.816 9.119 1.00 88.69 103 MET A CA 1
ATOM 808 C C . MET A 1 103 ? -0.256 -10.059 10.428 1.00 88.69 103 MET A C 1
ATOM 810 O O . MET A 1 103 ? -1.064 -10.241 11.337 1.00 88.69 103 MET A O 1
ATOM 814 N N . ASP A 1 104 ? 0.738 -9.181 10.514 1.00 87.12 104 ASP A N 1
ATOM 815 C CA . ASP A 1 104 ? 0.991 -8.386 11.713 1.00 87.12 104 ASP A CA 1
ATOM 816 C C . ASP A 1 104 ? -0.151 -7.401 11.975 1.00 87.12 104 ASP A C 1
ATOM 818 O O . ASP A 1 104 ? -0.633 -7.295 13.104 1.00 87.12 104 ASP A O 1
ATOM 822 N N . ALA A 1 105 ? -0.678 -6.759 10.927 1.00 83.56 105 ALA A N 1
ATOM 823 C CA . ALA A 1 105 ? -1.831 -5.872 11.051 1.00 83.56 105 ALA A CA 1
ATOM 824 C C . ALA A 1 105 ? -3.099 -6.605 11.532 1.00 83.56 105 ALA A C 1
ATOM 826 O O . ALA A 1 105 ? -3.879 -6.048 12.304 1.00 83.56 105 ALA A O 1
ATOM 827 N N . VAL A 1 106 ? -3.334 -7.846 11.102 1.00 83.94 106 VAL A N 1
ATOM 828 C CA . VAL A 1 106 ? -4.509 -8.625 11.528 1.00 83.94 106 VAL A CA 1
ATOM 829 C C . VAL A 1 106 ? -4.304 -9.232 12.919 1.00 83.94 106 VAL A C 1
ATOM 831 O O . VAL A 1 106 ? -5.210 -9.182 13.751 1.00 83.94 106 VAL A O 1
ATOM 834 N N . ARG A 1 107 ? -3.117 -9.775 13.213 1.00 84.75 107 ARG A N 1
ATOM 835 C CA . ARG A 1 107 ? -2.811 -10.406 14.507 1.00 84.75 107 ARG A CA 1
ATOM 836 C C . ARG A 1 107 ? -2.781 -9.395 15.643 1.00 84.75 107 ARG A C 1
ATOM 838 O O . ARG A 1 107 ? -3.385 -9.653 16.681 1.00 84.75 107 ARG A O 1
ATOM 845 N N . LEU A 1 108 ? -2.160 -8.230 15.435 1.00 84.38 108 LEU A N 1
ATOM 846 C CA . LEU A 1 108 ? -2.145 -7.157 16.431 1.00 84.38 108 LEU A CA 1
ATOM 847 C C . LEU A 1 108 ? -3.568 -6.737 16.811 1.00 84.38 108 LEU A C 1
ATOM 849 O O . LEU A 1 108 ? -3.846 -6.508 17.986 1.00 84.38 108 LEU A O 1
ATOM 853 N N . ARG A 1 109 ? -4.484 -6.704 15.834 1.00 82.88 109 ARG A N 1
ATOM 854 C CA . ARG A 1 109 ? -5.896 -6.424 16.095 1.00 82.88 109 ARG A CA 1
ATOM 855 C C . ARG A 1 109 ? -6.516 -7.455 17.033 1.00 82.88 109 ARG A C 1
ATOM 857 O O . ARG A 1 109 ? -7.125 -7.062 18.019 1.00 82.88 109 ARG A O 1
ATOM 864 N N . GLY A 1 110 ? -6.340 -8.744 16.740 1.00 81.31 110 GLY A N 1
ATOM 865 C CA . GLY A 1 110 ? -6.870 -9.823 17.577 1.00 81.31 110 GLY A CA 1
ATOM 866 C C . GLY A 1 110 ? -6.347 -9.750 19.013 1.00 81.31 110 GLY A C 1
ATOM 867 O O . GLY A 1 110 ? -7.121 -9.850 19.959 1.00 81.31 110 GLY A O 1
ATOM 868 N N . THR A 1 111 ? -5.052 -9.477 19.188 1.00 86.38 111 THR A N 1
ATOM 869 C CA . THR A 1 111 ? -4.452 -9.297 20.518 1.00 86.38 111 THR A CA 1
ATOM 870 C C . THR A 1 111 ? -5.060 -8.112 21.269 1.00 86.38 111 THR A C 1
ATOM 872 O O . THR A 1 111 ? -5.360 -8.222 22.455 1.00 86.38 111 THR A O 1
ATOM 875 N N . ILE A 1 112 ? -5.269 -6.980 20.596 1.00 86.12 112 ILE A N 1
ATOM 876 C CA . ILE A 1 112 ? -5.831 -5.779 21.227 1.00 86.12 112 ILE A CA 1
ATOM 877 C C . ILE A 1 112 ? -7.316 -5.949 21.542 1.00 86.12 112 ILE A C 1
ATOM 879 O O . ILE A 1 112 ? -7.763 -5.496 22.594 1.00 86.12 112 ILE A O 1
ATOM 883 N N . ASP A 1 113 ? -8.068 -6.623 20.675 1.00 84.06 113 ASP A N 1
ATOM 884 C CA . ASP A 1 113 ? -9.467 -6.964 20.930 1.00 84.06 113 ASP A CA 1
ATOM 885 C C . ASP A 1 113 ? -9.574 -7.882 22.168 1.00 84.06 113 ASP A C 1
ATOM 887 O O . ASP A 1 113 ? -10.348 -7.577 23.076 1.00 84.06 113 ASP A O 1
ATOM 891 N N . ASN A 1 114 ? -8.700 -8.889 22.303 1.00 86.38 114 ASN A N 1
ATOM 892 C CA . ASN A 1 114 ? -8.635 -9.741 23.500 1.00 86.38 114 ASN A CA 1
ATOM 893 C C . ASN A 1 114 ? -8.292 -8.953 24.777 1.00 86.38 114 ASN A C 1
ATOM 895 O O . ASN A 1 114 ? -8.937 -9.129 25.810 1.00 86.38 114 ASN A O 1
ATOM 899 N N . ILE A 1 115 ? -7.297 -8.057 24.722 1.00 87.56 115 ILE A N 1
ATOM 900 C CA . ILE A 1 115 ? -6.948 -7.186 25.859 1.00 87.56 115 ILE A CA 1
ATOM 901 C C . ILE A 1 115 ? -8.143 -6.301 26.237 1.00 87.56 115 ILE A C 1
ATOM 903 O O . ILE A 1 115 ? -8.447 -6.140 27.418 1.00 87.56 115 ILE A O 1
ATOM 907 N N . ASN A 1 116 ? -8.839 -5.740 25.245 1.00 86.62 116 ASN A N 1
ATOM 908 C CA . ASN A 1 116 ? -10.025 -4.921 25.470 1.00 86.62 116 ASN A CA 1
ATOM 909 C C . ASN A 1 116 ? -11.144 -5.708 26.158 1.00 86.62 116 ASN A C 1
ATOM 911 O O . ASN A 1 116 ? -11.821 -5.146 27.017 1.00 86.62 116 ASN A O 1
ATOM 915 N N . ASP A 1 117 ? -11.347 -6.974 25.805 1.00 87.38 117 ASP A N 1
ATOM 916 C CA . ASP A 1 117 ? -12.369 -7.813 26.429 1.00 87.38 117 ASP A CA 1
ATOM 917 C C . ASP A 1 117 ? -12.023 -8.146 27.886 1.00 87.38 117 ASP A C 1
ATOM 919 O O . ASP A 1 117 ? -12.859 -7.933 28.765 1.00 87.38 117 ASP A O 1
ATOM 923 N N . ILE A 1 118 ? -10.765 -8.491 28.180 1.00 88.38 118 ILE A N 1
ATOM 924 C CA . ILE A 1 118 ? -10.287 -8.676 29.563 1.00 88.38 118 ILE A CA 1
ATOM 925 C C . ILE A 1 118 ? -10.468 -7.387 30.384 1.00 88.38 118 ILE A C 1
ATOM 927 O O . ILE A 1 118 ? -10.969 -7.411 31.508 1.00 88.38 118 ILE A O 1
ATOM 931 N N . LEU A 1 119 ? -10.115 -6.224 29.825 1.00 87.00 119 LEU A N 1
ATOM 932 C CA . LEU A 1 119 ? -10.289 -4.936 30.507 1.00 87.00 119 LEU A CA 1
ATOM 933 C C . LEU A 1 119 ? -11.768 -4.604 30.770 1.00 87.00 119 LEU A C 1
ATOM 935 O O . LEU A 1 119 ? -12.088 -3.990 31.793 1.00 87.00 119 LEU A O 1
ATOM 939 N N . LYS A 1 120 ? -12.691 -5.008 29.885 1.00 85.94 120 LYS A N 1
ATOM 940 C CA . LYS A 1 120 ? -14.138 -4.849 30.119 1.00 85.94 120 LYS A CA 1
ATOM 941 C C . LYS A 1 120 ? -14.604 -5.707 31.290 1.00 85.94 120 LYS A C 1
ATOM 943 O O . LYS A 1 120 ? -15.421 -5.248 32.084 1.00 85.94 120 LYS A O 1
ATOM 948 N N . GLU A 1 121 ? -14.085 -6.923 31.426 1.00 87.75 121 GLU A N 1
ATOM 949 C CA . GLU A 1 121 ? -14.413 -7.795 32.556 1.00 87.75 121 GLU A CA 1
ATOM 950 C C . GLU A 1 121 ? -13.894 -7.225 33.881 1.00 87.75 121 GLU A C 1
ATOM 952 O O . GLU A 1 121 ? -14.652 -7.124 34.846 1.00 87.75 121 GLU A O 1
ATOM 957 N N . VAL A 1 122 ? -12.646 -6.748 33.909 1.00 87.56 122 VAL A N 1
ATOM 958 C CA . VAL A 1 122 ? -12.043 -6.122 35.101 1.00 87.56 122 VAL A CA 1
ATOM 959 C C . VAL A 1 122 ? -12.785 -4.847 35.516 1.00 87.56 122 VAL A C 1
ATOM 961 O O . VAL A 1 122 ? -13.030 -4.622 36.700 1.00 87.56 122 VAL A O 1
ATOM 964 N N . THR A 1 123 ? -13.184 -4.008 34.556 1.00 88.00 123 THR A N 1
ATOM 965 C CA . THR A 1 123 ? -13.955 -2.781 34.849 1.00 88.00 123 THR A CA 1
ATOM 966 C C . THR A 1 123 ? -15.391 -3.065 35.280 1.00 88.00 123 THR A C 1
ATOM 968 O O . THR A 1 123 ? -15.972 -2.272 36.018 1.00 88.00 123 THR A O 1
ATOM 971 N N . LYS A 1 124 ? -15.972 -4.198 34.865 1.00 86.56 124 LYS A N 1
ATOM 972 C CA . LYS A 1 124 ? -17.292 -4.642 35.331 1.00 86.56 124 LYS A CA 1
ATOM 973 C C . LYS A 1 124 ? -17.266 -5.055 36.805 1.00 86.56 124 LYS A C 1
ATOM 975 O O . LYS A 1 124 ? -18.247 -4.818 37.503 1.00 86.56 124 LYS A O 1
ATOM 980 N N . THR A 1 125 ? -16.167 -5.648 37.274 1.00 88.38 125 THR A N 1
ATOM 981 C CA . THR A 1 125 ? -15.987 -6.049 38.681 1.00 88.38 125 THR A CA 1
ATOM 982 C C . THR A 1 125 ? -15.434 -4.932 39.567 1.00 88.38 125 THR A C 1
ATOM 984 O O . THR A 1 125 ? -15.594 -5.000 40.780 1.00 88.38 125 THR A O 1
ATOM 987 N N . ASN A 1 126 ? -14.840 -3.885 38.983 1.00 86.69 126 ASN A N 1
ATOM 988 C CA . ASN A 1 126 ? -14.260 -2.745 39.701 1.00 86.69 126 ASN A CA 1
ATOM 989 C C . ASN A 1 126 ? -14.732 -1.412 39.083 1.00 86.69 126 ASN A C 1
ATOM 991 O O . ASN A 1 126 ? -14.019 -0.829 38.256 1.00 86.69 126 ASN A O 1
ATOM 995 N N . PRO A 1 127 ? -15.921 -0.906 39.470 1.00 81.50 127 PRO A N 1
ATOM 996 C CA . PRO A 1 127 ? -16.528 0.286 38.870 1.00 81.50 127 PRO A CA 1
ATOM 997 C C . PRO A 1 127 ? -15.642 1.536 38.944 1.00 81.50 127 PRO A C 1
ATOM 999 O O . PRO A 1 127 ? -15.626 2.326 38.001 1.00 81.50 127 PRO A O 1
ATOM 1002 N N . ASP A 1 128 ? -14.834 1.668 39.999 1.00 86.62 128 ASP A N 1
ATOM 1003 C CA . ASP A 1 128 ? -13.908 2.792 40.210 1.00 86.62 128 ASP A CA 1
ATOM 1004 C C . ASP A 1 128 ? -12.800 2.888 39.144 1.00 86.62 128 ASP A C 1
ATOM 1006 O O . ASP A 1 128 ? -12.148 3.925 38.987 1.00 86.62 128 ASP A O 1
ATOM 1010 N N . LEU A 1 129 ? -12.558 1.802 38.398 1.00 84.00 129 LEU A N 1
ATOM 1011 C CA . LEU A 1 129 ? -11.590 1.764 37.301 1.00 84.00 129 LEU A CA 1
ATOM 1012 C C . LEU A 1 129 ? -12.191 2.194 35.960 1.00 84.00 129 LEU A C 1
ATOM 1014 O O . LEU A 1 129 ? -11.441 2.488 35.026 1.00 84.00 129 LEU A O 1
ATOM 1018 N N . LYS A 1 130 ? -13.523 2.255 35.847 1.00 78.19 130 LYS A N 1
ATOM 1019 C CA . LYS A 1 130 ? -14.229 2.496 34.582 1.00 78.19 130 LYS A CA 1
ATOM 1020 C C . LYS A 1 130 ? -13.856 3.835 33.943 1.00 78.19 130 LYS A C 1
ATOM 1022 O O . LYS A 1 130 ? -13.663 3.892 32.733 1.00 78.19 130 LYS A O 1
ATOM 1027 N N . ASP A 1 131 ? -13.687 4.874 34.757 1.00 78.88 131 ASP A N 1
ATOM 1028 C CA . ASP A 1 131 ? -13.326 6.217 34.283 1.00 78.88 131 ASP A CA 1
ATOM 1029 C C . ASP A 1 131 ? -11.807 6.411 34.122 1.00 78.88 131 ASP A C 1
ATOM 1031 O O . ASP A 1 131 ? -11.358 7.361 33.477 1.00 78.88 131 ASP A O 1
ATOM 1035 N N . LYS A 1 132 ? -10.998 5.491 34.668 1.00 81.06 132 LYS A N 1
ATOM 1036 C CA . LYS A 1 132 ? -9.528 5.521 34.590 1.00 81.06 132 LYS A CA 1
ATOM 1037 C C . LYS A 1 132 ? -8.984 4.746 33.387 1.00 81.06 132 LYS A C 1
ATOM 1039 O O . LYS A 1 132 ? -7.929 5.099 32.862 1.00 81.06 132 LYS A O 1
ATOM 1044 N N . ILE A 1 133 ? -9.689 3.707 32.932 1.00 79.69 133 ILE A N 1
ATOM 1045 C CA . ILE A 1 133 ? -9.255 2.849 31.823 1.00 79.69 133 ILE A CA 1
ATOM 1046 C C . ILE A 1 133 ? -9.796 3.382 30.493 1.00 79.69 133 ILE A C 1
ATOM 1048 O O . ILE A 1 133 ? -10.999 3.409 30.239 1.00 79.69 133 ILE A O 1
ATOM 1052 N N . LYS A 1 134 ? -8.886 3.764 29.591 1.00 75.25 134 LYS A N 1
ATOM 1053 C CA . LYS A 1 134 ? -9.218 4.085 28.198 1.00 75.25 134 LYS A CA 1
ATOM 1054 C C . LYS A 1 134 ? -8.956 2.872 27.319 1.00 75.25 134 LYS A C 1
ATOM 1056 O O . LYS A 1 134 ? -7.808 2.489 27.124 1.00 75.25 134 LYS A O 1
ATOM 1061 N N . PHE A 1 135 ? -10.014 2.316 26.737 1.00 73.69 135 PHE A N 1
ATOM 1062 C CA . PHE A 1 135 ? -9.880 1.252 25.746 1.00 73.69 135 PHE A CA 1
ATOM 1063 C C . PHE A 1 135 ? -9.154 1.781 24.501 1.00 73.69 135 PHE A C 1
ATOM 1065 O O . PHE A 1 135 ? -9.631 2.763 23.912 1.00 73.69 135 PHE A O 1
ATOM 1072 N N . PRO A 1 136 ? -8.039 1.168 24.068 1.00 66.00 136 PRO A N 1
ATOM 1073 C CA . PRO A 1 136 ? -7.444 1.465 22.773 1.00 66.00 136 PRO A CA 1
ATOM 1074 C C . PRO A 1 136 ? -8.483 1.251 21.662 1.00 66.00 136 PRO A C 1
ATOM 1076 O O . PRO A 1 136 ? -8.877 0.129 21.346 1.00 66.00 136 PRO A O 1
ATOM 1079 N N . LYS A 1 137 ? -8.961 2.354 21.075 1.00 61.59 137 LYS A N 1
ATOM 1080 C CA . LYS A 1 137 ? -9.877 2.345 19.928 1.00 61.59 137 LYS A CA 1
ATOM 1081 C C . LYS A 1 137 ? -9.062 2.383 18.639 1.00 61.59 137 LYS A C 1
ATOM 1083 O O . LYS A 1 137 ? -8.180 3.223 18.502 1.00 61.59 137 LYS A O 1
ATOM 1088 N N . ASN A 1 138 ? -9.431 1.543 17.672 1.00 60.44 138 ASN A N 1
ATOM 1089 C CA . ASN A 1 138 ? -8.884 1.544 16.306 1.00 60.44 138 ASN A CA 1
ATOM 1090 C C . ASN A 1 138 ? -7.382 1.249 16.206 1.00 60.44 138 ASN A C 1
ATOM 1092 O O . ASN A 1 138 ? -6.688 1.831 15.376 1.00 60.44 138 ASN A O 1
ATOM 1096 N N . VAL A 1 139 ? -6.871 0.336 17.024 1.00 62.16 139 VAL A N 1
ATOM 1097 C CA . VAL A 1 139 ? -5.500 -0.134 16.854 1.00 62.16 139 VAL A CA 1
ATOM 1098 C C . VAL A 1 139 ? -5.562 -1.357 15.936 1.00 62.16 139 VAL A C 1
ATOM 1100 O O . VAL A 1 139 ? -6.045 -2.413 16.330 1.00 62.16 139 VAL A O 1
ATOM 1103 N N . ALA A 1 140 ? -5.150 -1.155 14.681 1.00 68.06 140 ALA A N 1
ATOM 1104 C CA . ALA A 1 140 ? -5.105 -2.130 13.581 1.00 68.06 140 ALA A CA 1
ATOM 1105 C C . ALA A 1 140 ? -6.418 -2.405 12.786 1.00 68.06 140 ALA A C 1
ATOM 1107 O O . ALA A 1 140 ? -7.445 -1.747 12.975 1.00 68.06 140 ALA A O 1
ATOM 1108 N N . HIS A 1 141 ? -6.371 -3.308 11.790 1.00 76.25 141 HIS A N 1
ATOM 1109 C CA . HIS A 1 141 ? -7.304 -3.348 10.639 1.00 76.25 141 HIS A CA 1
ATOM 1110 C C . HIS A 1 141 ? -8.276 -4.537 10.633 1.00 76.25 141 HIS A C 1
ATOM 1112 O O . HIS A 1 141 ? -7.901 -5.657 10.966 1.00 76.25 141 HIS A O 1
ATOM 1118 N N . LYS A 1 142 ? -9.538 -4.313 10.234 1.00 82.69 142 LYS A N 1
ATOM 1119 C CA . LYS A 1 142 ? -10.507 -5.412 10.034 1.00 82.69 142 LYS A CA 1
ATOM 1120 C C . LYS A 1 142 ? -10.119 -6.206 8.792 1.00 82.69 142 LYS A C 1
ATOM 1122 O O . LYS A 1 142 ? -9.655 -5.621 7.817 1.00 82.69 142 LYS A O 1
ATOM 1127 N N . LEU A 1 143 ? -10.440 -7.499 8.757 1.00 84.94 143 LEU A N 1
ATOM 1128 C CA . LEU A 1 143 ? -10.226 -8.312 7.556 1.00 84.94 143 LEU A CA 1
ATOM 1129 C C . LEU A 1 143 ? -10.931 -7.720 6.320 1.00 84.94 143 LEU A C 1
ATOM 1131 O O . LEU A 1 143 ? -10.355 -7.679 5.239 1.00 84.94 143 LEU A O 1
ATOM 1135 N N . SER A 1 144 ? -12.133 -7.161 6.484 1.00 86.69 144 SER A N 1
ATOM 1136 C CA . SER A 1 144 ? -12.842 -6.464 5.401 1.00 86.69 144 SER A CA 1
ATOM 1137 C C . SER A 1 144 ? -12.146 -5.180 4.929 1.00 86.69 144 SER A C 1
ATOM 1139 O O . SER A 1 144 ? -12.218 -4.843 3.750 1.00 86.69 144 SER A O 1
ATOM 1141 N N . GLU A 1 145 ? -11.436 -4.472 5.813 1.00 89.69 145 GLU A N 1
ATOM 1142 C CA . GLU A 1 145 ? -10.637 -3.293 5.450 1.00 89.69 145 GLU A CA 1
ATOM 1143 C C . GLU A 1 145 ? -9.387 -3.691 4.659 1.00 89.69 145 GLU A C 1
ATOM 1145 O O . GLU A 1 145 ? -9.010 -2.983 3.723 1.00 89.69 145 GLU A O 1
ATOM 1150 N N . VAL A 1 146 ? -8.777 -4.831 5.010 1.00 90.88 146 VAL A N 1
ATOM 1151 C CA . VAL A 1 146 ? -7.661 -5.440 4.271 1.00 90.88 146 VAL A CA 1
ATOM 1152 C C . VAL A 1 146 ? -8.127 -5.868 2.880 1.00 90.88 146 VAL A C 1
ATOM 1154 O O . VAL A 1 146 ? -7.534 -5.445 1.893 1.00 90.88 146 VAL A O 1
ATOM 1157 N N . LEU A 1 147 ? -9.226 -6.621 2.774 1.00 93.56 147 LEU A N 1
ATOM 1158 C CA . LEU A 1 147 ? -9.791 -7.031 1.482 1.00 93.56 147 LEU A CA 1
ATOM 1159 C C . LEU A 1 147 ? -10.143 -5.820 0.607 1.00 93.56 147 LEU A C 1
ATOM 1161 O O . LEU A 1 147 ? -9.776 -5.779 -0.565 1.00 93.56 147 LEU A O 1
ATOM 1165 N N . GLY A 1 148 ? -10.773 -4.794 1.187 1.00 94.06 148 GLY A N 1
ATOM 1166 C CA . GLY A 1 148 ? -11.036 -3.535 0.489 1.00 94.06 148 GLY A CA 1
ATOM 1167 C C . GLY A 1 148 ? -9.759 -2.834 0.014 1.00 94.06 148 GLY A C 1
ATOM 1168 O O . GLY A 1 148 ? -9.743 -2.262 -1.072 1.00 94.06 148 GLY A O 1
ATOM 1169 N N . GLY A 1 149 ? -8.680 -2.908 0.797 1.00 95.06 149 GLY A N 1
ATOM 1170 C CA . GLY A 1 149 ? -7.362 -2.403 0.413 1.00 95.06 149 GLY A CA 1
ATOM 1171 C C . GLY A 1 149 ? -6.731 -3.176 -0.744 1.00 95.06 149 GLY A C 1
ATOM 1172 O O . GLY A 1 149 ? -6.204 -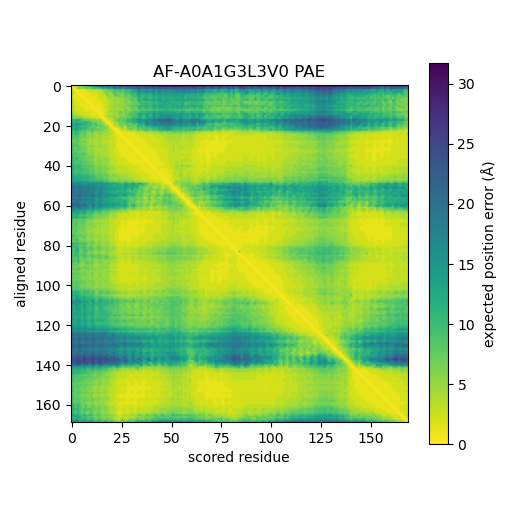2.551 -1.657 1.00 95.06 149 GLY A O 1
ATOM 1173 N N . ILE A 1 150 ? -6.830 -4.509 -0.752 1.00 96.75 150 ILE A N 1
ATOM 1174 C CA . ILE A 1 150 ? -6.327 -5.355 -1.848 1.00 96.75 150 ILE A CA 1
ATOM 1175 C C . ILE A 1 150 ? -7.039 -5.009 -3.158 1.00 96.75 150 ILE A C 1
ATOM 1177 O O . ILE A 1 150 ? -6.384 -4.760 -4.168 1.00 96.75 150 ILE A O 1
ATOM 1181 N N . VAL A 1 151 ? -8.375 -4.943 -3.132 1.00 97.19 151 VAL A N 1
ATOM 1182 C CA . VAL A 1 151 ? -9.184 -4.606 -4.314 1.00 97.19 151 VAL A CA 1
ATOM 1183 C C . VAL A 1 151 ? -8.863 -3.196 -4.807 1.00 97.19 151 VAL A C 1
ATOM 1185 O O . VAL A 1 151 ? -8.650 -2.998 -6.002 1.00 97.19 151 VAL A O 1
ATOM 1188 N N . PHE A 1 152 ? -8.775 -2.220 -3.897 1.00 97.31 152 PHE A N 1
ATOM 1189 C CA . PHE A 1 152 ? -8.411 -0.851 -4.259 1.00 97.31 152 PHE A CA 1
ATOM 1190 C C . PHE A 1 152 ? -7.020 -0.787 -4.898 1.00 97.31 152 PHE A C 1
ATOM 1192 O O . PHE A 1 152 ? -6.865 -0.161 -5.941 1.00 97.31 152 PHE A O 1
ATOM 1199 N N . ALA A 1 153 ? -6.024 -1.453 -4.309 1.00 97.81 153 ALA A N 1
ATOM 1200 C CA . ALA A 1 153 ? -4.667 -1.487 -4.842 1.00 97.81 153 ALA A CA 1
ATOM 1201 C C . ALA A 1 153 ? -4.609 -2.124 -6.232 1.00 97.81 153 ALA A C 1
ATOM 1203 O O . ALA A 1 153 ? -3.975 -1.566 -7.117 1.00 97.81 153 ALA A O 1
ATOM 1204 N N . PHE A 1 154 ? -5.308 -3.242 -6.447 1.00 98.25 154 PHE A N 1
ATOM 1205 C CA . PHE A 1 154 ? -5.384 -3.882 -7.758 1.00 98.25 154 PHE A CA 1
ATOM 1206 C C . PHE A 1 154 ? -5.943 -2.932 -8.824 1.00 98.25 154 PHE A C 1
ATOM 1208 O O . PHE A 1 154 ? -5.301 -2.708 -9.849 1.00 98.25 154 PHE A O 1
ATOM 1215 N N . ILE A 1 155 ? -7.110 -2.330 -8.562 1.00 98.12 155 ILE A N 1
ATOM 1216 C CA . ILE A 1 155 ? -7.767 -1.408 -9.500 1.00 98.12 155 ILE A CA 1
ATOM 1217 C C . ILE A 1 155 ? -6.885 -0.182 -9.751 1.00 98.12 155 ILE A C 1
ATOM 1219 O O . ILE A 1 155 ? -6.699 0.220 -10.897 1.00 98.12 155 ILE A O 1
ATOM 1223 N N . TYR A 1 156 ? -6.316 0.398 -8.692 1.00 98.19 156 TYR A N 1
ATOM 1224 C CA . TYR A 1 156 ? -5.459 1.572 -8.805 1.00 98.19 156 TYR A CA 1
ATOM 1225 C C . TYR A 1 156 ? -4.210 1.276 -9.635 1.00 98.19 156 TYR A C 1
ATOM 1227 O O . TYR A 1 156 ? -3.905 2.021 -10.561 1.00 98.19 156 TYR A O 1
ATOM 1235 N N . THR A 1 157 ? -3.509 0.178 -9.343 1.00 97.94 157 THR A N 1
ATOM 1236 C CA . THR A 1 157 ? -2.309 -0.222 -10.082 1.00 97.94 157 THR A CA 1
ATOM 1237 C C . THR A 1 157 ? -2.626 -0.523 -11.545 1.00 97.94 157 THR A C 1
ATOM 1239 O O . THR A 1 157 ? -1.872 -0.099 -12.418 1.00 97.94 157 THR A O 1
ATOM 1242 N N . LEU A 1 158 ? -3.760 -1.171 -11.834 1.00 97.25 158 LEU A N 1
ATOM 1243 C CA . LEU A 1 158 ? -4.214 -1.407 -13.205 1.00 97.25 158 LEU A CA 1
ATOM 1244 C C . LEU A 1 158 ? -4.408 -0.084 -13.962 1.00 97.25 158 LEU A C 1
ATOM 1246 O O . LEU A 1 158 ? -3.841 0.101 -15.035 1.00 97.25 158 LEU A O 1
ATOM 1250 N N . ILE A 1 159 ? -5.159 0.860 -13.385 1.00 97.50 159 ILE A N 1
ATOM 1251 C CA . ILE A 1 159 ? -5.388 2.189 -13.976 1.00 97.50 159 ILE A CA 1
ATOM 1252 C C . ILE A 1 159 ? -4.055 2.923 -14.159 1.00 97.50 159 ILE A C 1
ATOM 1254 O O . ILE A 1 159 ? -3.788 3.473 -15.225 1.00 97.50 159 ILE A O 1
ATOM 1258 N N . PHE A 1 160 ? -3.188 2.901 -13.148 1.00 97.19 160 PHE A N 1
ATOM 1259 C CA . PHE A 1 160 ? -1.889 3.558 -13.216 1.00 97.19 160 PHE A CA 1
ATOM 1260 C C . PHE A 1 160 ? -1.048 3.029 -14.382 1.00 97.19 160 PHE A C 1
ATOM 1262 O O . PHE A 1 160 ? -0.500 3.815 -15.148 1.00 97.19 160 PHE A O 1
ATOM 1269 N N . TYR A 1 161 ? -0.981 1.711 -14.567 1.00 95.31 161 TYR A N 1
ATOM 1270 C CA . TYR A 1 161 ? -0.238 1.111 -15.675 1.00 95.31 161 TYR A CA 1
ATOM 1271 C C . TYR A 1 161 ? -0.898 1.376 -17.036 1.00 95.31 161 TYR A C 1
ATOM 1273 O O . TYR A 1 161 ? -0.197 1.583 -18.021 1.00 95.31 161 TYR A O 1
ATOM 1281 N N . LEU A 1 162 ? -2.226 1.454 -17.118 1.00 95.06 162 LEU A N 1
ATOM 1282 C CA . LEU A 1 162 ? -2.898 1.789 -18.378 1.00 95.06 162 LEU A CA 1
ATOM 1283 C C . LEU A 1 162 ? -2.592 3.219 -18.855 1.00 95.06 162 LEU A C 1
ATOM 1285 O O . LEU A 1 162 ? -2.410 3.429 -20.052 1.00 95.06 162 LEU A O 1
ATOM 1289 N N . PHE A 1 163 ? -2.510 4.194 -17.943 1.00 94.88 163 PHE A N 1
ATOM 1290 C CA . PHE A 1 163 ? -2.379 5.612 -18.311 1.00 94.88 163 PHE A CA 1
ATOM 1291 C C . PHE A 1 163 ? -0.971 6.196 -18.135 1.00 94.88 163 PHE A C 1
ATOM 1293 O O . PHE A 1 163 ? -0.589 7.098 -18.877 1.00 94.88 163 PHE A O 1
ATOM 1300 N N . PHE A 1 164 ? -0.184 5.703 -17.176 1.00 93.25 164 PHE A N 1
ATOM 1301 C CA . PHE A 1 164 ? 1.071 6.338 -16.747 1.00 93.25 164 PHE A CA 1
ATOM 1302 C C . PHE A 1 164 ? 2.316 5.473 -16.950 1.00 93.25 164 PHE A C 1
ATOM 1304 O O . PHE A 1 164 ? 3.421 5.909 -16.624 1.00 93.25 164 PHE A O 1
ATOM 1311 N N . TYR A 1 165 ? 2.181 4.275 -17.524 1.00 90.06 165 TYR A N 1
ATOM 1312 C CA . TYR A 1 165 ? 3.311 3.361 -17.698 1.00 90.06 165 TYR A CA 1
ATOM 1313 C C . TYR A 1 165 ? 4.487 3.987 -18.459 1.00 90.06 165 TYR A C 1
ATOM 1315 O O . TYR A 1 165 ? 5.628 3.900 -18.014 1.00 90.06 165 TYR A O 1
ATOM 1323 N N . ASN A 1 166 ? 4.212 4.689 -19.559 1.00 88.81 166 ASN A N 1
ATOM 1324 C CA . ASN A 1 166 ? 5.250 5.322 -20.379 1.00 88.81 166 ASN A CA 1
ATOM 1325 C C . ASN A 1 166 ? 5.701 6.700 -19.861 1.00 88.81 166 ASN A C 1
ATOM 1327 O O . ASN A 1 166 ? 6.614 7.290 -20.433 1.00 88.81 166 ASN A O 1
ATOM 1331 N N . VAL A 1 167 ? 5.062 7.230 -18.813 1.00 87.88 167 VAL A N 1
ATOM 1332 C CA . VAL A 1 167 ? 5.354 8.569 -18.272 1.00 87.88 167 VAL A CA 1
ATOM 1333 C C . VAL A 1 167 ? 6.554 8.526 -17.329 1.00 87.88 167 VAL A C 1
ATOM 1335 O O . VAL A 1 167 ? 7.409 9.408 -17.362 1.00 87.88 167 VAL A O 1
ATOM 1338 N N . PHE A 1 168 ? 6.631 7.484 -16.504 1.00 84.31 168 PHE A N 1
ATOM 1339 C CA . PHE A 1 168 ? 7.693 7.299 -15.516 1.00 84.31 168 PHE A CA 1
ATOM 1340 C C . PHE A 1 168 ? 8.605 6.150 -15.932 1.00 84.31 168 PHE A C 1
ATOM 1342 O O . PHE A 1 168 ? 8.142 5.199 -16.567 1.00 84.31 168 PHE A O 1
ATOM 1349 N N . LYS A 1 169 ? 9.896 6.243 -15.603 1.00 76.12 169 LYS A N 1
ATOM 1350 C CA . LYS A 1 169 ? 10.881 5.211 -15.949 1.00 76.12 169 LYS A CA 1
ATOM 1351 C C . LYS A 1 169 ? 10.842 4.053 -14.960 1.00 76.12 169 LYS A C 1
ATOM 1353 O O . LYS A 1 169 ? 10.795 4.300 -13.733 1.00 76.12 169 LYS A O 1
#

Secondary structure (DSSP, 8-state):
--HHHHHHHHHHHHHHHHHHHTT-HHHHHHHHHHHHHHHHHHHHHHHHHTS--GGGSSSS--SS-HHHHHHHHHHHHHHH-TTS-TTSHHHHHHHHHHHHHHHHHHHHHHHHHHHHHHHHHHHHH-GGGTTT-----S-S--HHHHHHHHHHHHHHHHHHHHHHTTT--

Sequence (169 aa):
MDISSNFFMLVDQFKTMFPNSFLNRILILVCSAHISSMILKGIINSIKQRKLNFKNMANYGGMPSSHTVFAISFTFGIAFDKNYGFSHPLFVLSIIVAAIIIMDAVRLRGTIDNINDILKEVTKTNPDLKDKIKFPKNVAHKLSEVLGGIVFAFIYTLIFYLFFYNVFK

pLDDT: mean 87.82, std 9.2, range [60.44, 98.25]

Solvent-accessible surface area (backbone atoms only — not comparable to full-atom values): 8820 Å² total; per-residue (Å²): 134,65,63,67,61,53,50,53,51,51,53,49,52,59,65,45,42,62,73,54,54,73,48,19,39,54,57,47,50,21,54,51,48,24,53,51,30,28,52,49,25,21,51,53,48,14,63,75,65,76,40,93,49,63,90,59,35,87,45,61,39,61,54,38,20,39,70,41,17,31,40,41,20,42,29,48,39,36,34,70,31,90,90,53,19,72,87,26,71,66,25,57,52,33,48,53,52,33,48,50,55,51,49,52,36,42,49,53,21,54,54,50,53,51,51,48,51,54,51,52,54,54,28,70,78,35,64,86,43,50,87,72,60,78,74,86,75,54,63,40,42,52,72,69,18,40,52,43,5,44,54,49,17,53,55,48,48,52,51,45,52,75,76,43,50,90,77,37,95

=== Feature glossary ===
Feature key, reading from the visual/contextual features back to the raw sequence:

Rendered structure images. Six rendered views show the 3D structure from the faces of a cube — i.e. along ±x, ±y, ±z. Rendering representation is drawn randomly per protein from cartoon (secondary-structure ribbons), sticks (backbone bonds), or molecular surface; coloring is either N→C rainbow (blue at the N-terminus through red at the C-terminus) or one color per chain.

Contact-map, Ramachandran, and PAE plots. The contact map is a binary N×N matrix image: pixel (i, j) is dark where Cα_i and Cα_j are within 8 Å and |i−j|>4. Because the |i−j|>4 filter removes local helical contacts, off-diagonal stripes parallel to the main diagonal indicate parallel β-sheets; stripes perpendicular to it indicate antiparallel β-sheets. The Ramachandran plot scatters every residue's (φ, ψ) pair against the sterically allowed regions. The PAE heatmap renders the predicted-aligned-error matrix.

InterPro / GO / CATH / organism. Database cross-references. InterPro integrates a dozen domain/family signature databases into unified entries with residue-range hits. GO terms attach function/process/location labels with evidence codes. CATH codes position the fold in a four-level structural taxonomy. Organism is the NCBI-taxonomy species name.

Nearest PDB structures. The Foldseek neighbor list gives the closest experimentally determined structures in the PDB, ranked by structural alignment. TM-score near 1 means near-identical fold; near 0.3 means only rough topology match. This is how one finds what a novel AlphaFold prediction most resembles in the solved-structure universe.

Predicted aligned error. PAE(i, j) answers: if I align the predicted and true structures on residue i, how far off (in Å) do I expect residue j to be? A block-diagonal PAE matrix with low values on the blocks and high values off-diagonal is the signature of a multi-domain protein with confidently predicted domains but uncertain inter-domain orientation.

Solvent-accessible surface area. Accessible surface area quantifies burial. A residue with SASA near zero is packed into the hydrophobic core; one with SASA >100 Å² sits on the surface. Computed here via the Shrake–Rupley numerical algorithm with a 1.4 Å probe.

B-factor. B-factor (Debye–Waller factor) reflects atomic displacement in the crystal lattice. It is an experimental observable (units Å²), not a prediction; low values mean the atom is pinned down, high values mean it moves or is heterogene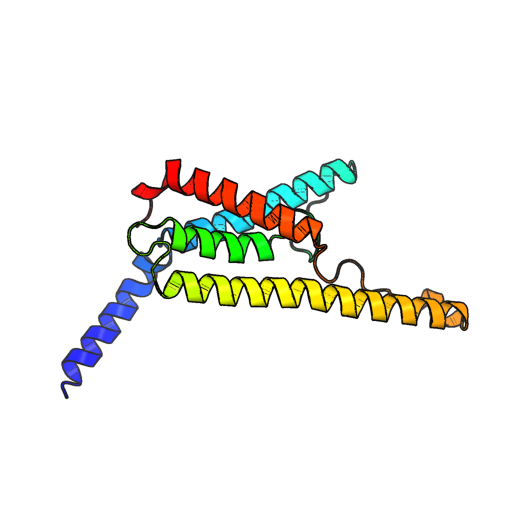ous across the crystal.

pLDDT. For AlphaFold models, the B-factor field carries pLDDT — the model's own estimate of local accuracy on a 0–100 scale. Regions with pLDDT<50 should be treated as essentially unmodeled; they often correspond to intrinsically disordered segments.

Backbone torsions (φ/ψ). φ (phi) and ψ (psi) are the two rotatable backbone dihedrals per residue: φ is the C(i-1)–N–Cα–C torsion, ψ is the N–Cα–C–N(i+1) torsion, both in degrees on (−180°, 180°]. α-helical residues cluster near (−60°, −45°); β-strand residues near (−120°, +130°). A Ramachandran plot is simply a scatter of (φ, ψ) for every residue.

Radius of gyration, Cα contacts, bounding box. Radius of gyration (Rg) is the root-mean-square distance of Cα atoms from their centroid — a single number for overall size and compactness. A globular domain of N residues has Rg ≈ 2.2·N^0.38 Å; an extended or disordered chain has a much larger Rg. The Cα contact count is the number of residue pairs whose Cα atoms are within 8 Å and are more than four positions apart in sequence — a standard proxy for tertiary packing density. The bounding box is the smallest axis-aligned box enclosing all Cα atoms.

Secondary structure (3-state, P-SEA). Three-state secondary structure (P-SEA) collapses the eight DSSP classes into helix (a), strand (b), and coil (c). P-SEA assigns these from Cα geometry alone — distances and angles — without requiring backbone oxygens, so it works on any Cα trace.

Secondary structure (8-state, DSSP). DSSP 8-state secondary structure assigns each residue one of H (α-helix), G (3₁₀-helix), I (π-helix), E (extended β-strand), B (isolated β-bridge), T (hydrogen-bonded turn), S (bend), or '-' (coil). The assignment is computed from backbone hydrogen-bond geometry via the Kabsch–Sander algorithm.

Foldseek 3Di. A 3Di character summarizes, for each residue, the relative orientation of the Cα frame of its nearest spatial neighbor. Because it encodes fold topology rather than chemistry, 3Di alignments detect remote structural similarity that sequence alignment misses.

mmCIF coordinates. The mmCIF block holds the 3D Cartesian coordinates of each backbone atom (N, Cα, C, O) in ångströms. mmCIF is the PDB's canonical archive format — a tagged-loop text representation of the atomic model.

Sequence. Sequence gives the chain of amino acids in standard one-letter code (A=alanine, C=cysteine, …, Y=tyrosine), read N→C. It is the only feature that is directly encoded by the gene; all structural features are derived from the folded form of this sequence.